Protein 1EI9 (pdb70)

GO terms:
  GO:0005576 extracellular region (C, EXP)
  GO:0008474 palmitoyl-(protein) hydrolase activity (F, EXP)
  GO:0002084 protein depalmitoylation (P, IDA)
  GO:0005576 extracellular region (C, IDA)
  GO:0005764 lysosome (C, IDA)
  GO:0005829 cytosol (C, IDA)
  GO:0008474 palmitoyl-(protein) hydrolase activity (F, IDA)

B-factor: mean 40.46, std 12.72, range [16.61, 96.79]

CATH classification: 3.40.50.1820

Foldseek 3Di:
DLVQFAAEEEEEAAQAFQDDCVPNVVVVVLLCPVPPPHHYHRDAQDDDRVCRNVCNWWAFLVVSLVVVLVVCQPDVSPQQEHEYEYAECGQCSVLVNLLPHCPPHYAAYHYAQYQLQAAQFAFLQDPPPDDVRVVVSVPCLVVLQDQVNLRTGPNSLRHQDQQCRVSVCPRRPHSNVLLQSPHADVSSQVRSLSYQAYEFEFAPVERGGVPSLSSQVWAAHHNDRDDIDHPCPDPCCVVVSNCVVVCVVVVRYHYHYDYDYRPDDDSVCCVVPPSVSRD

Sequence (279 aa):
DPPAPLPLVIWHGMGDSCCNPLSMGAIKKMVEKKIPGIHVLSLEIGKTLREDVENSFFLNVNSQVTTVCQILAKDPKLQQGYNAMGFSQGGQFLRAVAQRCPSPPMVNLISVGGQHQGVFGLPRCPGESSHICDFIRKTLNAGAYNKAIQERLVQAEYWHDPIREDIYRNHSIFLADINQERGVNESYKKNLMALKKFVMVKFLNDTIVDPVDSEWFGFYRSGQAKETIPLQESTLYTQDRLGLKAMDKAGQLVFLALEGDHLQLSEEWFYAHIIPFLE

Organism: Bos taurus (NCBI:txid9913)

Nearest PDB structures (foldseek):
  1exw-assembly1_A  TM=1.003E+00  e=6.951E-61  Bos taurus
  3gro-assembly1_B  TM=9.427E-01  e=4.529E-54  Homo sapiens
  1pja-assembly1_A  TM=8.814E-01  e=1.377E-21  Homo sapiens
  5lcn-assembly2_B  TM=6.095E-01  e=1.124E-04  Pyrococcus furiosus DSM 3638
  1a88-assembly1_C  TM=5.078E-01  e=1.056E-04  Streptomyces lividans

Structure (mmCIF, N/CA/C/O backbone):
data_1EI9
#
_entry.id   1EI9
#
_cell.length_a   69.350
_cell.length_b   69.350
_cell.length_c   128.390
_cell.angle_alpha   90.00
_cell.angle_beta   90.00
_cell.angle_gamma   90.00
#
_symmetry.space_group_name_H-M   'P 41 2 2'
#
loop_
_entity.id
_entity.type
_entity.pdbx_description
1 polymer 'PALMITOYL PROTEIN THIOESTERASE 1'
2 branched 2-acetamido-2-deoxy-beta-D-glucopyranose-(1-4)-2-acetamido-2-deoxy-beta-D-glucopyranose
3 non-polymer 2-acetamido-2-deoxy-beta-D-glucopyranose
4 water water
#
loop_
_atom_site.group_PDB
_atom_site.id
_atom_site.type_symbol
_atom_site.label_atom_id
_atom_site.label_alt_id
_atom_site.label_comp_id
_atom_site.label_asym_id
_atom_site.label_entity_id
_atom_site.label_seq_id
_atom_site.pdbx_PDB_ins_code
_atom_site.Cartn_x
_atom_site.Cartn_y
_atom_site.Cartn_z
_atom_site.occupancy
_atom_site.B_iso_or_equiv
_atom_site.auth_seq_id
_atom_site.auth_comp_id
_atom_site.auth_asym_id
_atom_site.auth_atom_id
_atom_site.pdbx_PDB_model_num
ATOM 1 N N . ASP A 1 1 ? 52.958 39.871 41.308 1.00 89.38 28 ASP A N 1
ATOM 2 C CA . ASP A 1 1 ? 52.322 39.212 40.132 1.00 89.85 28 ASP A CA 1
ATOM 3 C C . ASP A 1 1 ? 51.982 37.752 40.419 1.00 90.07 28 ASP A C 1
ATOM 4 O O . ASP A 1 1 ? 52.603 37.122 41.270 1.00 90.15 28 ASP A O 1
ATOM 9 N N . PRO A 1 2 ? 50.989 37.197 39.698 1.00 89.69 29 PRO A N 1
ATOM 10 C CA . PRO A 1 2 ? 50.526 35.811 39.839 1.00 88.54 29 PRO A CA 1
ATOM 11 C C . PRO A 1 2 ? 51.596 34.735 40.070 1.00 87.15 29 PRO A C 1
ATOM 12 O O . PRO A 1 2 ? 51.410 33.840 40.899 1.00 87.97 29 PRO A O 1
ATOM 16 N N . PRO A 1 3 ? 52.725 34.802 39.343 1.00 84.83 30 PRO A N 1
ATOM 17 C CA . PRO A 1 3 ? 53.781 33.797 39.520 1.00 83.03 30 PRO A CA 1
ATOM 18 C C . PRO A 1 3 ? 54.407 33.730 40.918 1.00 80.54 30 PRO A C 1
ATOM 19 O O . PRO A 1 3 ? 54.742 32.645 41.397 1.00 80.66 30 PRO A O 1
ATOM 23 N N . ALA A 1 4 ? 54.563 34.884 41.565 1.00 77.32 31 ALA A N 1
ATOM 24 C CA . ALA A 1 4 ? 55.156 34.946 42.902 1.00 73.33 31 ALA A CA 1
ATOM 25 C C . ALA A 1 4 ? 54.329 34.171 43.929 1.00 70.18 31 ALA A C 1
ATOM 26 O O . ALA A 1 4 ? 54.877 33.414 44.736 1.00 71.93 31 ALA A O 1
ATOM 28 N N . PRO A 1 5 ? 53.000 34.369 43.935 1.00 64.52 32 PRO A N 1
ATOM 29 C CA . PRO A 1 5 ? 52.194 33.631 44.901 1.00 57.88 32 PRO A CA 1
ATOM 30 C C . PRO A 1 5 ? 51.438 32.502 44.201 1.00 52.47 32 PRO A C 1
ATOM 31 O O . PRO A 1 5 ? 50.396 32.728 43.584 1.00 49.02 32 PRO A O 1
ATOM 35 N N . LEU A 1 6 ? 51.983 31.294 44.267 1.00 48.65 33 LEU A N 1
ATOM 36 C CA . LEU A 1 6 ? 51.326 30.138 43.666 1.00 45.01 33 LEU A CA 1
ATOM 37 C C . LEU A 1 6 ? 50.127 29.764 44.545 1.00 41.12 33 LEU A C 1
ATOM 38 O O . LEU A 1 6 ? 50.259 29.645 45.765 1.00 40.07 33 LEU A O 1
ATOM 43 N N . PRO A 1 7 ? 48.946 29.585 43.936 1.00 36.47 34 PRO A N 1
ATOM 44 C CA . PRO A 1 7 ? 47.710 29.225 44.639 1.00 36.59 34 PRO A CA 1
ATOM 45 C C . PRO A 1 7 ? 47.868 27.929 45.435 1.00 36.10 34 PRO A C 1
ATOM 46 O O . PRO A 1 7 ? 48.600 27.030 45.024 1.00 36.65 34 PRO A O 1
ATOM 50 N N . LEU A 1 8 ? 47.184 27.838 46.572 1.00 35.82 35 LEU A N 1
ATOM 51 C CA . LEU A 1 8 ? 47.245 26.641 47.410 1.00 31.37 35 LEU A CA 1
ATOM 52 C C . LEU A 1 8 ? 45.878 25.971 47.478 1.00 33.50 35 LEU A C 1
ATOM 53 O O . LEU A 1 8 ? 44.852 26.633 47.655 1.00 31.00 35 LEU A O 1
ATOM 58 N N . VAL A 1 9 ? 45.877 24.654 47.312 1.00 34.24 36 VAL A N 1
ATOM 59 C CA . VAL A 1 9 ? 44.659 23.856 47.371 1.00 32.29 36 VAL A CA 1
ATOM 60 C C . VAL A 1 9 ? 44.738 23.003 48.629 1.00 29.77 36 VAL A C 1
ATOM 61 O O . VAL A 1 9 ? 45.773 22.404 48.904 1.00 27.36 36 VAL A O 1
ATOM 65 N N . ILE A 1 10 ? 43.647 22.952 49.391 1.00 31.22 37 ILE A N 1
ATOM 66 C CA . ILE A 1 10 ? 43.617 22.172 50.629 1.00 30.80 37 ILE A CA 1
ATOM 67 C C . ILE A 1 10 ? 42.503 21.122 50.666 1.00 27.96 37 ILE A C 1
ATOM 68 O O . ILE A 1 10 ? 41.390 21.386 50.235 1.00 32.17 37 ILE A O 1
ATOM 73 N N . TRP A 1 11 ? 42.807 19.931 51.175 1.00 27.91 38 TRP A N 1
ATOM 74 C CA . TRP A 1 11 ? 41.793 18.887 51.302 1.00 27.10 38 TRP A CA 1
ATOM 75 C C . TRP A 1 11 ? 41.848 18.412 52.760 1.00 28.18 38 TRP A C 1
ATOM 76 O O . TRP A 1 11 ? 42.844 17.838 53.206 1.00 24.58 38 TRP A O 1
ATOM 87 N N . HIS A 1 12 ? 40.776 18.677 53.504 1.00 31.04 39 HIS A N 1
ATOM 88 C CA . HIS A 1 12 ? 40.700 18.303 54.919 1.00 30.39 39 HIS A CA 1
ATOM 89 C C . HIS A 1 12 ? 40.626 16.786 55.152 1.00 31.12 39 HIS A C 1
ATOM 90 O O . HIS A 1 12 ? 40.438 16.004 54.216 1.00 29.75 39 HIS A O 1
ATOM 97 N N . GLY A 1 13 ? 40.767 16.382 56.414 1.00 30.96 40 GLY A N 1
ATOM 98 C CA . GLY A 1 13 ? 40.713 14.973 56.754 1.00 27.95 40 GLY A CA 1
ATOM 99 C C . GLY A 1 13 ? 39.338 14.469 57.162 1.00 27.93 40 GLY A C 1
ATOM 100 O O . GLY A 1 13 ? 38.334 15.174 57.046 1.00 27.91 40 GLY A O 1
ATOM 101 N N . MET A 1 14 ? 39.299 13.239 57.653 1.00 25.88 41 MET A N 1
ATOM 102 C CA . MET A 1 14 ? 38.054 12.623 58.083 1.00 29.53 41 MET A CA 1
ATOM 103 C C . MET A 1 14 ? 37.413 13.316 59.290 1.00 31.78 41 MET A C 1
ATOM 104 O O . MET A 1 14 ? 38.085 13.608 60.286 1.00 31.03 41 MET A O 1
ATOM 109 N N . GLY A 1 15 ? 36.111 13.572 59.184 1.00 32.47 42 GLY A N 1
ATOM 110 C CA . GLY A 1 15 ? 35.375 14.200 60.264 1.00 34.16 42 GLY A CA 1
ATOM 111 C C . GLY A 1 15 ? 35.504 15.703 60.349 1.00 35.62 42 GLY A C 1
ATOM 112 O O . GLY A 1 15 ? 34.925 16.327 61.234 1.00 36.01 42 GLY A O 1
ATOM 113 N N . ASP A 1 16 ? 36.250 16.289 59.423 1.00 38.79 43 ASP A N 1
ATOM 114 C CA . ASP A 1 16 ? 36.463 17.734 59.407 1.00 38.95 43 ASP A CA 1
ATO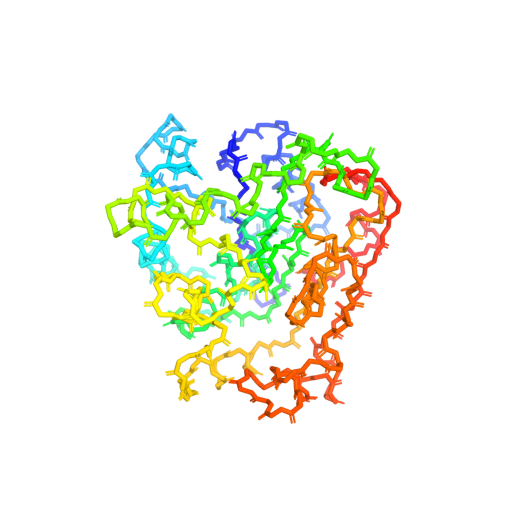M 115 C C . ASP A 1 16 ? 35.823 18.315 58.150 1.00 39.62 43 ASP A C 1
ATOM 116 O O . ASP A 1 16 ? 35.311 17.559 57.317 1.00 37.47 43 ASP A O 1
ATOM 121 N N . SER A 1 17 ? 35.850 19.644 58.016 1.00 40.50 44 SER A N 1
ATOM 122 C CA . SER A 1 17 ? 35.258 20.329 56.858 1.00 40.80 44 SER A CA 1
ATOM 123 C C . SER A 1 17 ? 36.186 21.364 56.219 1.00 40.78 44 SER A C 1
ATOM 124 O O . SER A 1 17 ? 37.297 21.597 56.691 1.00 37.78 44 SER A O 1
ATOM 127 N N . CYS A 1 18 ? 35.704 21.994 55.150 1.00 43.40 45 CYS A N 1
ATOM 128 C CA . CYS A 1 18 ? 36.477 22.990 54.409 1.00 45.50 45 CYS A CA 1
ATOM 129 C C . CYS A 1 18 ? 36.721 24.268 55.128 1.00 46.13 45 CYS A C 1
ATOM 130 O O . CYS A 1 18 ? 37.801 24.860 55.054 1.00 43.64 45 CYS A O 1
ATOM 133 N N . CYS A 1 19 ? 35.695 24.689 55.840 1.00 47.28 46 CYS A N 1
ATOM 134 C CA . CYS A 1 19 ? 35.737 26.000 56.413 1.00 51.55 46 CYS A CA 1
ATOM 135 C C . CYS A 1 19 ? 35.490 26.232 57.904 1.00 51.42 46 CYS A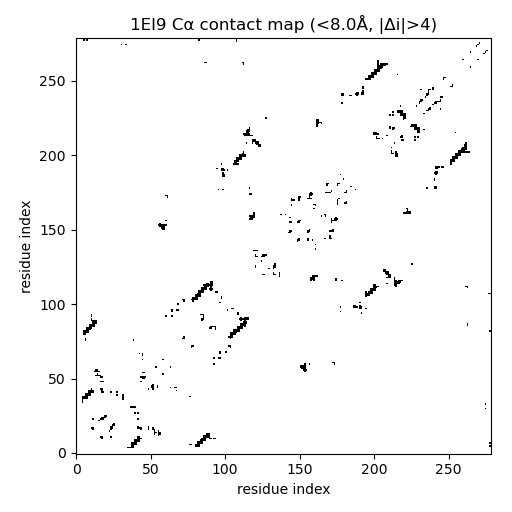 C 1
ATOM 136 O O . CYS A 1 19 ? 34.782 27.166 58.277 1.00 52.16 46 CYS A O 1
ATOM 139 N N . ASN A 1 20 ? 36.084 25.408 58.759 1.00 50.75 47 ASN A N 1
ATOM 140 C CA . ASN A 1 20 ? 35.910 25.593 60.189 1.00 50.03 47 ASN A CA 1
ATOM 141 C C . ASN A 1 20 ? 37.034 26.459 60.754 1.00 50.27 47 ASN A C 1
ATOM 142 O O . ASN A 1 20 ? 38.222 26.143 60.613 1.00 49.03 47 ASN A O 1
ATOM 147 N N . PRO A 1 21 ? 36.670 27.599 61.358 1.00 49.73 48 PRO A N 1
ATOM 148 C CA . PRO A 1 21 ? 37.593 28.557 61.970 1.00 49.65 48 PRO A CA 1
ATOM 149 C C . PRO A 1 21 ? 38.704 27.942 62.826 1.00 49.04 48 PRO A C 1
ATOM 150 O O . PRO A 1 21 ? 39.821 28.467 62.858 1.00 49.70 48 PRO A O 1
ATOM 154 N N . LEU A 1 22 ? 38.425 26.824 63.493 1.00 47.88 49 LEU A N 1
ATOM 155 C CA . LEU A 1 22 ? 39.442 26.203 64.343 1.00 49.19 49 LEU A CA 1
ATOM 156 C C . LEU A 1 22 ? 40.364 25.163 63.690 1.00 49.13 49 LEU A C 1
ATOM 157 O O . LEU A 1 22 ? 41.380 24.797 64.281 1.00 47.71 49 LEU A O 1
ATOM 162 N N . SER A 1 23 ? 40.030 24.704 62.483 1.00 48.96 50 SER A N 1
ATOM 163 C CA . SER A 1 23 ? 40.851 23.693 61.818 1.00 50.70 50 SER A CA 1
ATOM 164 C C . SER A 1 23 ? 41.466 23.982 60.441 1.00 48.75 50 SER A C 1
ATOM 165 O O . SER A 1 23 ? 42.684 23.989 60.303 1.00 52.50 50 SER A O 1
ATOM 168 N N . MET A 1 24 ? 40.640 24.151 59.413 1.00 47.08 51 MET A N 1
ATOM 169 C CA . MET A 1 24 ? 41.159 24.414 58.065 1.00 43.82 51 MET A CA 1
ATOM 170 C C . MET A 1 24 ? 41.098 25.909 57.813 1.00 43.57 51 MET A C 1
ATOM 171 O O . MET A 1 24 ? 41.889 26.460 57.047 1.00 41.31 51 MET A O 1
ATOM 176 N N . GLY A 1 25 ? 40.134 26.556 58.459 1.00 43.97 52 GLY A N 1
ATOM 177 C CA . GLY A 1 25 ? 39.980 27.990 58.320 1.00 40.28 52 GLY A CA 1
ATOM 178 C C . GLY A 1 25 ? 41.167 28.673 58.966 1.00 38.96 52 GLY A C 1
ATOM 179 O O . GLY A 1 25 ? 41.619 29.714 58.496 1.00 40.33 52 GLY A O 1
ATOM 180 N N . ALA A 1 26 ? 41.677 28.086 60.046 1.00 36.91 53 ALA A N 1
ATOM 181 C CA . ALA A 1 26 ? 42.826 28.643 60.748 1.00 38.04 53 ALA A CA 1
ATOM 182 C C . ALA A 1 26 ? 44.091 28.406 59.921 1.00 39.76 53 ALA A C 1
ATOM 183 O O . ALA A 1 26 ? 45.062 29.157 60.018 1.00 39.11 53 ALA A O 1
ATOM 185 N N . ILE A 1 27 ? 44.077 27.344 59.119 1.00 39.19 54 ILE A N 1
ATOM 186 C CA . ILE A 1 27 ? 45.210 27.030 58.268 1.00 37.99 54 ILE A CA 1
ATOM 187 C C . ILE A 1 27 ? 45.226 28.084 57.171 1.00 37.93 54 ILE A C 1
ATOM 188 O O . ILE A 1 27 ? 46.260 28.673 56.874 1.00 39.76 54 ILE A O 1
ATOM 193 N N . LYS A 1 28 ? 44.058 28.315 56.587 1.00 38.48 55 LYS A N 1
ATOM 194 C CA . LYS A 1 28 ? 43.874 29.273 55.504 1.00 43.85 55 LYS A CA 1
ATOM 195 C C . LYS A 1 28 ? 44.368 30.681 55.841 1.00 48.01 55 LYS A C 1
ATOM 196 O O . LYS A 1 28 ? 44.944 31.364 54.989 1.00 48.44 55 LYS A O 1
ATOM 202 N N . LYS A 1 29 ? 44.143 31.116 57.078 1.00 48.07 56 LYS A N 1
ATOM 203 C CA . LYS A 1 29 ? 44.568 32.446 57.501 1.00 48.10 56 LYS A CA 1
ATOM 204 C C . LYS A 1 29 ? 46.023 32.483 57.945 1.00 46.90 56 LYS A C 1
ATOM 205 O O . LYS A 1 29 ? 46.673 33.521 57.867 1.00 47.19 56 LYS A O 1
ATOM 211 N N . MET A 1 30 ? 46.535 31.346 58.402 1.00 46.53 57 MET A N 1
ATOM 212 C CA . MET A 1 30 ? 47.925 31.250 58.836 1.00 47.16 57 MET A CA 1
ATOM 213 C C . MET A 1 30 ? 48.848 31.161 57.609 1.00 48.81 57 MET A C 1
ATOM 214 O O . MET A 1 30 ? 50.075 31.203 57.731 1.00 52.58 57 MET A O 1
ATOM 219 N N . VAL A 1 31 ? 48.242 31.029 56.431 1.00 44.68 58 VAL A N 1
ATOM 220 C CA . VAL A 1 31 ? 48.969 30.953 55.171 1.00 41.96 58 VAL A CA 1
ATOM 221 C C . VAL A 1 31 ? 48.823 32.290 54.437 1.00 43.26 58 VAL A C 1
ATOM 222 O O . VAL A 1 31 ? 49.761 32.766 53.790 1.00 36.49 58 VAL A O 1
ATOM 226 N N . GLU A 1 32 ? 47.640 32.893 54.536 1.00 44.48 59 GLU A N 1
ATOM 227 C CA . GLU A 1 32 ? 47.401 34.176 53.892 1.00 48.09 59 GLU A CA 1
ATOM 228 C C . GLU A 1 32 ? 48.168 35.254 54.658 1.00 50.88 59 GLU A C 1
ATOM 229 O O . GLU A 1 32 ? 48.369 36.368 54.171 1.00 49.69 59 GLU A O 1
ATOM 235 N N . LYS A 1 33 ? 48.607 34.902 55.860 1.00 53.04 60 LYS A N 1
ATOM 236 C CA . LYS A 1 33 ? 49.362 35.820 56.698 1.00 57.32 60 LYS A CA 1
ATOM 237 C C . LYS A 1 33 ? 50.786 35.939 56.185 1.00 58.51 60 LYS A C 1
ATOM 238 O O . LYS A 1 33 ? 51.205 36.998 55.713 1.00 62.17 60 LYS A O 1
ATOM 244 N N . LYS A 1 34 ? 51.520 34.837 56.282 1.00 57.62 61 LYS A N 1
ATOM 245 C CA . LYS A 1 34 ? 52.917 34.776 55.870 1.00 56.80 61 LYS A CA 1
ATOM 246 C C . LYS A 1 34 ? 53.159 34.863 54.364 1.00 55.14 61 LYS A C 1
ATOM 247 O O . LYS A 1 34 ? 54.308 34.815 53.919 1.00 55.22 61 LYS A O 1
ATOM 253 N N . ILE A 1 35 ? 52.089 34.998 53.585 1.00 51.80 62 ILE A N 1
ATOM 254 C CA . ILE A 1 35 ? 52.213 35.069 52.132 1.00 49.95 62 ILE A CA 1
ATOM 255 C C . ILE A 1 35 ? 51.132 35.975 51.548 1.00 50.94 62 ILE A C 1
ATOM 256 O O . ILE A 1 35 ? 50.097 35.507 51.064 1.00 50.12 62 ILE A O 1
ATOM 261 N N . PRO A 1 36 ? 51.372 37.294 51.568 1.00 50.97 63 PRO A N 1
ATOM 262 C CA . PRO A 1 36 ? 50.412 38.270 51.045 1.00 50.23 63 PRO A CA 1
ATOM 263 C C . PRO A 1 36 ? 50.000 38.055 49.594 1.00 49.12 63 PRO A C 1
ATOM 264 O O . PRO A 1 36 ? 50.844 37.851 48.722 1.00 50.44 63 PRO A O 1
ATOM 268 N N . GLY A 1 37 ? 48.691 38.091 49.354 1.00 48.76 64 GLY A N 1
ATOM 269 C CA . GLY A 1 37 ? 48.159 37.925 48.013 1.00 48.14 64 GLY A CA 1
ATOM 270 C C . GLY A 1 37 ? 47.798 36.517 47.558 1.00 49.13 64 GLY A C 1
ATOM 271 O O . GLY A 1 37 ? 47.084 36.355 46.566 1.00 48.43 64 GLY A O 1
ATOM 272 N N . ILE A 1 38 ? 48.273 35.497 48.267 1.00 49.16 65 ILE A N 1
ATOM 273 C CA . ILE A 1 38 ? 47.995 34.110 47.883 1.00 46.29 65 ILE A CA 1
ATOM 274 C C . ILE A 1 38 ? 46.511 33.765 47.811 1.00 45.21 65 ILE A C 1
ATOM 275 O O . ILE A 1 38 ? 45.718 34.217 48.630 1.00 45.80 65 ILE A O 1
ATOM 280 N N . HIS A 1 39 ? 46.144 32.968 46.811 1.00 44.35 66 HIS A N 1
ATOM 281 C CA . HIS A 1 39 ? 44.765 32.529 46.638 1.00 42.50 66 HIS A CA 1
ATOM 282 C C . HIS A 1 39 ? 44.656 31.106 47.187 1.00 42.03 66 HIS A C 1
ATOM 283 O O . HIS A 1 39 ? 45.275 30.185 46.657 1.00 39.51 66 HIS A O 1
ATOM 290 N N . VAL A 1 40 ? 43.885 30.939 48.260 1.00 42.97 67 VAL A N 1
ATOM 291 C CA . VAL A 1 40 ? 43.705 29.630 48.884 1.00 42.47 67 VAL A CA 1
ATOM 292 C C . VAL A 1 40 ? 42.304 29.071 48.638 1.00 42.52 67 VAL A C 1
ATOM 293 O O . VAL A 1 40 ? 41.307 29.740 48.888 1.00 44.91 67 VAL A O 1
ATOM 297 N N . LEU A 1 41 ? 42.242 27.843 48.136 1.00 41.75 68 LEU A N 1
ATOM 298 C CA . LEU A 1 41 ? 40.976 27.172 47.860 1.00 42.01 68 LEU A CA 1
ATOM 299 C C . LEU A 1 41 ? 40.869 25.922 48.726 1.00 42.22 68 LEU A C 1
ATOM 300 O O . LEU A 1 41 ? 41.592 24.950 48.498 1.00 40.16 68 LEU A O 1
ATOM 305 N N . SER A 1 42 ? 39.980 25.945 49.718 1.00 41.29 69 SER A N 1
ATOM 306 C CA . SER A 1 42 ? 39.802 24.787 50.597 1.00 41.62 69 SER A CA 1
ATOM 307 C C . SER A 1 42 ? 38.623 23.972 50.094 1.00 41.59 69 SER A C 1
ATOM 308 O O . SER A 1 42 ? 37.472 24.367 50.251 1.00 42.84 69 SER A O 1
ATOM 311 N N . LEU A 1 43 ? 38.931 22.832 49.486 1.00 40.38 70 LEU A N 1
ATOM 312 C CA . LEU A 1 43 ? 37.932 21.947 48.908 1.00 36.40 70 LEU A CA 1
ATOM 313 C C . LEU A 1 43 ? 36.768 21.586 49.826 1.00 36.52 70 LEU A C 1
ATOM 314 O O . LEU A 1 43 ? 36.954 21.300 51.012 1.00 33.27 70 LEU A O 1
ATOM 319 N N . GLU A 1 44 ? 35.568 21.608 49.249 1.00 37.25 71 GLU A N 1
ATOM 320 C CA . GLU A 1 44 ? 34.343 21.255 49.950 1.00 38.97 71 GLU A CA 1
ATOM 321 C C . GLU A 1 44 ? 33.596 20.274 49.050 1.00 39.85 71 GLU A C 1
ATOM 322 O O . GLU A 1 44 ? 33.195 20.624 47.932 1.00 36.00 71 GLU A O 1
ATOM 328 N N . ILE A 1 45 ? 33.417 19.048 49.540 1.00 41.06 72 ILE A N 1
ATOM 329 C CA . ILE A 1 45 ? 32.736 17.998 48.788 1.00 43.27 72 ILE A CA 1
ATOM 330 C C . ILE A 1 45 ? 31.248 17.963 49.146 1.00 44.80 72 ILE A C 1
ATOM 331 O O . ILE A 1 45 ? 30.867 17.491 50.219 1.00 48.84 72 ILE A O 1
ATOM 336 N N . GLY A 1 46 ? 30.410 18.448 48.237 1.00 46.34 73 GLY A N 1
ATOM 337 C CA . GLY A 1 46 ? 28.980 18.485 48.490 1.00 48.88 73 GLY A CA 1
ATOM 338 C C . GLY A 1 46 ? 28.509 19.932 48.495 1.00 51.68 73 GLY A C 1
ATOM 339 O O . GLY A 1 46 ? 29.302 20.845 48.251 1.00 50.73 73 GLY A O 1
ATOM 340 N N . LYS A 1 47 ? 27.233 20.157 48.795 1.00 54.76 74 LYS A N 1
ATOM 341 C CA . LYS A 1 47 ? 26.696 21.514 48.793 1.00 56.18 74 LYS A CA 1
ATOM 342 C C . LYS A 1 47 ? 26.689 22.251 50.131 1.00 56.33 74 LYS A C 1
ATOM 343 O O . LYS A 1 47 ? 26.598 23.477 50.158 1.00 58.18 74 LYS A O 1
ATOM 349 N N . THR A 1 48 ? 26.790 21.527 51.239 1.00 55.17 75 THR A N 1
ATOM 350 C CA . THR A 1 48 ? 26.792 22.178 52.546 1.00 54.04 75 THR A CA 1
ATOM 351 C C . THR A 1 48 ? 27.881 21.609 53.445 1.00 53.39 75 THR A C 1
ATOM 352 O O . THR A 1 48 ? 28.532 20.620 53.097 1.00 53.12 75 THR A O 1
ATOM 356 N N . LEU A 1 49 ? 28.070 22.241 54.601 1.00 50.75 76 LEU A N 1
ATOM 357 C CA . LEU A 1 49 ? 29.065 21.804 55.576 1.00 50.93 76 LEU A CA 1
ATOM 358 C C . LEU A 1 49 ? 28.726 20.412 56.087 1.00 50.36 76 LEU A C 1
ATOM 359 O O . LEU A 1 49 ? 29.608 19.584 56.303 1.00 52.63 76 LEU A O 1
ATOM 364 N N . ARG A 1 50 ? 27.439 20.172 56.291 1.00 49.51 77 ARG A N 1
ATOM 365 C CA . ARG A 1 50 ? 26.971 18.895 56.793 1.00 49.74 77 ARG A CA 1
ATOM 366 C C . ARG A 1 50 ? 27.253 17.760 55.819 1.00 47.95 77 ARG A C 1
ATOM 367 O O . ARG A 1 50 ? 27.615 16.661 56.235 1.00 50.71 77 ARG A O 1
ATOM 375 N N . GLU A 1 51 ? 27.081 18.021 54.527 1.00 45.09 78 GLU A N 1
ATOM 376 C CA . GLU A 1 51 ? 27.333 17.002 53.513 1.00 44.10 78 GLU A CA 1
ATOM 377 C C . GLU A 1 51 ? 28.827 16.761 53.368 1.00 41.75 78 GLU A C 1
ATOM 378 O O . GLU A 1 51 ? 29.258 15.644 53.093 1.00 40.70 78 GLU A O 1
ATOM 384 N N . ASP A 1 52 ? 29.607 17.818 53.568 1.00 40.48 79 ASP A N 1
ATOM 385 C CA . ASP A 1 52 ? 31.060 17.751 53.480 1.00 38.63 79 ASP A CA 1
ATOM 386 C C . ASP A 1 52 ? 31.627 16.843 54.581 1.00 36.18 79 ASP A C 1
ATOM 387 O O . ASP A 1 52 ? 32.491 16.010 54.325 1.00 34.74 79 ASP A O 1
ATOM 392 N N . VAL A 1 53 ? 31.135 16.985 55.805 1.00 32.97 80 VAL A N 1
ATOM 393 C CA . VAL A 1 53 ? 31.634 16.149 56.886 1.00 32.06 80 VAL A CA 1
ATOM 394 C C . VAL A 1 53 ? 31.177 14.695 56.744 1.00 35.01 80 VAL A C 1
ATOM 395 O O . VAL A 1 53 ? 31.982 13.772 56.890 1.00 33.37 80 VAL A O 1
ATOM 399 N N . GLU A 1 54 ? 29.899 14.478 56.443 1.00 34.59 81 GLU A N 1
ATOM 400 C CA . GLU A 1 54 ? 29.432 13.110 56.308 1.00 36.71 81 GLU A CA 1
ATOM 401 C C . GLU A 1 54 ? 30.037 12.469 55.072 1.00 34.12 81 GLU A C 1
ATOM 402 O O . GLU A 1 54 ? 30.230 11.253 55.031 1.00 33.62 81 GLU A O 1
ATOM 408 N N . ASN A 1 55 ? 30.358 13.284 54.070 1.00 32.65 82 ASN A N 1
ATOM 409 C CA . ASN A 1 55 ? 30.988 12.761 52.863 1.00 32.16 82 ASN A CA 1
ATOM 410 C C . ASN A 1 55 ? 32.387 12.232 53.194 1.00 27.61 82 ASN A C 1
ATOM 411 O O . ASN A 1 55 ? 32.870 11.305 52.550 1.00 28.49 82 ASN A O 1
ATOM 416 N N . SER A 1 56 ? 33.040 12.813 54.197 1.00 24.85 83 SER A N 1
ATOM 417 C CA . SER A 1 56 ? 34.377 12.361 54.571 1.00 26.39 83 SER A CA 1
ATOM 418 C C . SER A 1 56 ? 34.343 10.916 55.086 1.00 28.08 83 SER A C 1
ATOM 419 O O . SER A 1 56 ? 35.380 10.250 55.152 1.00 27.03 83 SER A O 1
ATOM 422 N N . PHE A 1 57 ? 33.146 10.440 55.434 1.00 27.67 84 PHE A N 1
ATOM 423 C CA . PHE A 1 57 ? 32.964 9.074 55.927 1.00 29.03 84 PHE A CA 1
ATOM 424 C C . PHE A 1 57 ? 32.192 8.162 54.976 1.00 29.51 84 PHE A C 1
ATOM 425 O O . PHE A 1 57 ? 32.497 6.982 54.885 1.00 31.74 84 PHE A O 1
ATOM 433 N N . PHE A 1 58 ? 31.193 8.709 54.278 1.00 33.29 85 PHE A N 1
ATOM 434 C CA . PHE A 1 58 ? 30.319 7.889 53.436 1.00 34.23 85 PHE A CA 1
ATOM 435 C C . PHE A 1 58 ? 30.219 8.054 51.922 1.00 35.02 85 PHE A C 1
ATOM 436 O O . PHE A 1 58 ? 29.247 7.581 51.341 1.00 36.85 85 PHE A O 1
ATOM 444 N N . LEU A 1 59 ? 31.185 8.695 51.269 1.00 34.96 86 LEU A N 1
ATOM 445 C CA . LEU A 1 59 ? 31.114 8.859 49.812 1.00 33.04 86 LEU A CA 1
ATOM 446 C C . LEU A 1 59 ? 32.324 8.253 49.106 1.00 32.60 86 LEU A C 1
ATOM 447 O O . LEU A 1 59 ? 33.469 8.579 49.424 1.00 30.12 86 LEU A O 1
ATOM 452 N N . ASN A 1 60 ? 32.053 7.379 48.141 1.00 30.33 87 ASN A N 1
ATOM 453 C CA . ASN A 1 60 ? 33.089 6.703 47.365 1.00 30.79 87 ASN A CA 1
ATOM 454 C C . ASN A 1 60 ? 34.246 7.657 47.027 1.00 32.44 87 ASN A C 1
ATOM 455 O O . ASN A 1 60 ? 34.044 8.686 46.377 1.00 32.36 87 ASN A O 1
ATOM 460 N N . VAL A 1 61 ? 35.456 7.307 47.457 1.00 30.63 88 VAL A N 1
ATOM 461 C CA . VAL A 1 61 ? 36.613 8.162 47.212 1.00 31.20 88 VAL A CA 1
ATOM 462 C C . VAL A 1 61 ? 36.852 8.450 45.741 1.00 31.40 88 VAL A C 1
ATOM 463 O O . VAL A 1 61 ? 37.083 9.592 45.365 1.00 34.32 88 VAL A O 1
ATOM 467 N N . ASN A 1 62 ? 36.788 7.429 44.899 1.00 31.58 89 ASN A N 1
ATOM 468 C CA . ASN A 1 62 ? 37.014 7.646 43.483 1.00 32.40 89 ASN A CA 1
ATOM 469 C C . ASN A 1 62 ? 36.036 8.707 42.963 1.00 33.09 89 ASN A C 1
ATOM 470 O O . ASN A 1 62 ? 36.401 9.528 42.126 1.00 31.56 89 ASN A O 1
ATOM 475 N N . SER A 1 63 ? 34.817 8.719 43.499 1.00 34.85 90 SER A N 1
ATOM 476 C CA . SER A 1 63 ? 33.826 9.713 43.103 1.00 35.06 90 SER A CA 1
ATOM 477 C C . SER A 1 63 ? 34.166 11.105 43.641 1.00 31.25 90 SER A C 1
ATOM 478 O O . SER A 1 63 ? 33.846 12.109 43.005 1.00 33.78 90 SER A O 1
ATOM 481 N N . GLN A 1 64 ? 34.792 11.177 44.812 1.00 29.87 91 GLN A N 1
ATOM 482 C CA . GLN A 1 64 ? 35.184 12.477 45.372 1.00 31.41 91 GLN A CA 1
ATOM 483 C C . GLN A 1 64 ? 36.302 13.088 44.521 1.00 32.25 91 GLN A C 1
ATOM 484 O O . GLN A 1 64 ? 36.304 14.287 44.227 1.00 30.10 91 GLN A O 1
ATOM 490 N N . VAL A 1 65 ? 37.254 12.245 44.139 1.00 30.95 92 VAL A N 1
ATOM 491 C CA . VAL A 1 65 ? 38.394 12.666 43.337 1.00 32.35 92 VAL A CA 1
ATOM 492 C C . VAL A 1 65 ? 37.981 13.233 41.979 1.00 33.09 92 VAL A C 1
ATOM 493 O O . VAL A 1 65 ? 38.499 14.258 41.560 1.00 30.54 92 VAL A O 1
ATOM 497 N N . THR A 1 66 ? 37.051 12.569 41.297 1.00 34.70 93 THR A N 1
ATOM 498 C CA . THR A 1 66 ? 36.589 13.046 40.003 1.00 35.83 93 THR A CA 1
ATOM 499 C C . THR A 1 66 ? 35.858 14.376 40.211 1.00 37.24 93 THR A C 1
ATOM 500 O O . THR A 1 66 ? 35.936 15.281 39.382 1.00 40.05 93 THR A O 1
ATOM 504 N N . THR A 1 67 ? 35.157 14.500 41.328 1.00 37.61 94 THR A N 1
ATOM 505 C CA . THR A 1 67 ? 34.462 15.741 41.631 1.00 39.10 94 THR A CA 1
ATOM 506 C C . THR A 1 67 ? 35.492 16.855 41.841 1.00 40.63 94 THR A C 1
ATOM 507 O O . THR A 1 67 ? 35.333 17.958 41.317 1.00 42.13 94 THR A O 1
ATOM 511 N N . VAL A 1 68 ? 36.554 16.560 42.590 1.00 40.63 95 VAL A N 1
ATOM 512 C CA . VAL A 1 68 ? 37.606 17.543 42.855 1.00 39.53 95 VAL A CA 1
ATOM 513 C C . VAL A 1 68 ? 38.327 17.982 41.580 1.00 42.60 95 VAL A C 1
ATOM 514 O O . VAL A 1 68 ? 38.543 19.177 41.368 1.00 42.95 95 VAL A O 1
ATOM 518 N N . CYS A 1 69 ? 38.698 17.029 40.731 1.00 43.89 96 CYS A N 1
ATOM 519 C CA . CYS A 1 69 ? 39.390 17.371 39.491 1.00 48.08 96 CYS A CA 1
ATOM 520 C C . CYS A 1 69 ? 38.496 18.255 38.610 1.00 49.40 96 CYS A C 1
ATOM 521 O O . CYS A 1 69 ? 38.988 19.026 37.785 1.00 49.75 96 CYS A O 1
ATOM 524 N N . GLN A 1 70 ? 37.183 18.132 38.790 1.00 50.21 97 GLN A N 1
ATOM 525 C CA . GLN A 1 70 ? 36.212 18.916 38.022 1.00 50.84 97 GLN A CA 1
ATOM 526 C C . GLN A 1 70 ? 36.252 20.363 38.509 1.00 50.74 97 GLN A C 1
ATOM 527 O O . GLN A 1 70 ? 36.135 21.300 37.722 1.00 50.77 97 GLN A O 1
ATOM 533 N N . ILE A 1 71 ? 36.422 20.527 39.818 1.00 49.03 98 ILE A N 1
ATOM 534 C CA . ILE A 1 71 ? 36.481 21.843 40.442 1.00 47.77 98 ILE A CA 1
ATOM 535 C C . ILE A 1 71 ? 37.794 22.558 40.129 1.00 47.13 98 ILE A C 1
ATOM 536 O O . ILE A 1 71 ? 37.796 23.749 39.832 1.00 46.72 98 ILE A O 1
ATOM 541 N N . LEU A 1 72 ? 38.907 21.833 40.199 1.00 44.97 99 LEU A N 1
ATOM 542 C CA . LEU A 1 72 ? 40.214 22.421 39.919 1.00 44.90 99 LEU A CA 1
ATOM 543 C C . LEU A 1 72 ? 40.313 22.897 38.470 1.00 46.75 99 LEU A C 1
ATOM 544 O O . LEU A 1 72 ? 41.068 23.826 38.166 1.00 45.47 99 LEU A O 1
ATOM 549 N N . ALA A 1 73 ? 39.540 22.267 37.587 1.00 48.33 100 ALA A N 1
ATOM 550 C CA . ALA A 1 73 ? 39.540 22.600 36.163 1.00 50.72 100 ALA A CA 1
ATOM 551 C C . ALA A 1 73 ? 38.711 23.833 35.812 1.00 52.01 100 ALA A C 1
ATOM 552 O O . ALA A 1 73 ? 38.918 24.441 34.767 1.00 52.21 100 ALA A O 1
ATOM 554 N N . LYS A 1 74 ? 37.775 24.202 36.681 1.00 54.41 101 LYS A N 1
ATOM 555 C CA . LYS A 1 74 ? 36.925 25.361 36.431 1.00 55.84 101 LYS A CA 1
ATOM 556 C C . LYS A 1 74 ? 37.395 26.613 37.162 1.00 56.31 101 LYS A C 1
ATOM 557 O O . LYS A 1 74 ? 36.750 27.658 37.086 1.00 56.27 101 LYS A O 1
ATOM 563 N N . ASP A 1 75 ? 38.514 26.504 37.872 1.00 55.48 102 ASP A N 1
ATOM 564 C CA . ASP A 1 75 ? 39.065 27.640 38.598 1.00 54.59 102 ASP A CA 1
ATOM 565 C C . ASP A 1 75 ? 40.219 28.216 37.777 1.00 54.84 102 ASP A C 1
ATOM 566 O O . ASP A 1 75 ? 41.278 27.605 37.669 1.00 54.99 102 ASP A O 1
ATOM 571 N N . PRO A 1 76 ? 40.019 29.402 37.182 1.00 54.49 103 PRO A N 1
ATOM 572 C CA . PRO A 1 76 ? 41.009 30.101 36.353 1.00 53.25 103 PRO A CA 1
ATOM 573 C C . PRO A 1 76 ? 42.380 30.373 36.985 1.00 53.59 103 PRO A C 1
ATOM 574 O O . PRO A 1 76 ? 43.412 30.256 36.320 1.00 54.53 103 PRO A O 1
ATOM 578 N N . LYS A 1 77 ? 42.398 30.735 38.261 1.00 51.83 104 LYS A N 1
ATOM 579 C CA . LYS A 1 77 ? 43.654 31.039 38.936 1.00 51.17 104 LYS A CA 1
ATOM 580 C C . LYS A 1 77 ? 44.602 29.853 39.116 1.00 50.85 104 LYS A C 1
ATOM 581 O O . LYS A 1 77 ? 45.753 30.032 39.519 1.00 50.38 104 LYS A O 1
ATOM 587 N N . LEU A 1 78 ? 44.136 28.647 38.803 1.00 49.67 105 LEU A N 1
ATOM 588 C CA . LEU A 1 78 ? 44.966 27.458 38.977 1.00 50.33 105 LEU A CA 1
ATOM 589 C C . LEU A 1 78 ? 45.654 26.943 37.711 1.00 49.10 105 LEU A C 1
ATOM 590 O O . LEU A 1 78 ? 46.660 26.233 37.797 1.00 44.13 105 LEU A O 1
ATOM 595 N N . GLN A 1 79 ? 45.117 27.317 36.550 1.00 50.33 106 GLN A N 1
ATOM 596 C CA . GLN A 1 79 ? 45.626 26.866 35.253 1.00 50.72 106 GLN A CA 1
ATOM 597 C C . GLN A 1 79 ? 47.136 26.890 35.010 1.00 50.11 106 GLN A C 1
ATOM 598 O O . GLN A 1 79 ? 47.629 26.179 34.136 1.00 52.16 106 GLN A O 1
ATOM 604 N N . GLN A 1 80 ? 47.875 27.684 35.776 1.00 47.96 107 GLN A N 1
ATOM 605 C CA . GLN A 1 80 ? 49.322 27.754 35.594 1.00 49.15 107 GLN A CA 1
ATOM 606 C C . GLN A 1 80 ? 50.123 27.047 36.678 1.00 47.10 107 GLN A C 1
ATOM 607 O O . GLN A 1 80 ? 51.326 27.259 36.799 1.00 46.78 107 GLN A O 1
ATOM 613 N N . GLY A 1 81 ? 49.466 26.205 37.466 1.00 45.95 108 GLY A N 1
ATOM 614 C CA . GLY A 1 81 ? 50.179 25.508 38.521 1.00 42.16 108 GLY A CA 1
ATOM 615 C C . GLY A 1 81 ? 49.568 25.765 39.884 1.00 40.48 108 GLY A C 1
ATOM 616 O O . GLY A 1 81 ? 48.899 26.783 40.090 1.00 40.04 108 GLY A O 1
ATOM 617 N N . TYR A 1 82 ? 49.791 24.845 40.818 1.00 37.65 109 TYR A N 1
ATOM 618 C CA . TYR A 1 82 ? 49.235 24.999 42.152 1.00 34.20 109 TYR A CA 1
ATOM 619 C C . TYR A 1 82 ? 49.815 24.025 43.149 1.00 35.70 109 TYR A C 1
ATOM 620 O O . TYR A 1 82 ? 50.112 22.872 42.822 1.00 34.43 109 TYR A O 1
ATOM 629 N N . ASN A 1 83 ? 49.990 24.506 44.374 1.00 35.26 110 ASN A N 1
ATOM 630 C CA . ASN A 1 83 ? 50.496 23.676 45.444 1.00 33.45 110 ASN A CA 1
ATOM 631 C C . ASN A 1 83 ? 49.283 23.040 46.118 1.00 30.77 110 ASN A C 1
ATOM 632 O O . ASN A 1 83 ? 48.185 23.586 46.092 1.00 31.34 110 ASN A O 1
ATOM 637 N N . ALA A 1 84 ? 49.483 21.872 46.710 1.00 31.11 111 ALA A N 1
ATOM 638 C CA . ALA A 1 84 ? 48.394 21.165 47.357 1.00 27.99 111 ALA A CA 1
ATOM 639 C C . ALA A 1 84 ? 48.852 20.702 48.721 1.00 26.72 111 ALA A C 1
ATOM 640 O O . ALA A 1 84 ? 50.008 20.337 48.907 1.00 31.05 111 ALA A O 1
ATOM 642 N N . MET A 1 85 ? 47.931 20.693 49.670 1.00 26.34 112 MET A N 1
ATOM 643 C CA . MET A 1 85 ? 48.245 20.288 51.032 1.00 26.03 112 MET A CA 1
ATOM 644 C C . MET A 1 85 ? 47.068 19.494 51.595 1.00 27.14 112 MET A C 1
ATOM 645 O O . MET A 1 85 ? 45.966 20.028 51.759 1.00 24.47 112 MET A O 1
ATOM 650 N N . GLY A 1 86 ? 47.302 18.217 51.882 1.00 27.52 113 GLY A N 1
ATOM 651 C CA . GLY A 1 86 ? 46.236 17.385 52.408 1.00 27.56 113 GLY A CA 1
ATOM 652 C C . GLY A 1 86 ? 46.466 16.974 53.848 1.00 25.38 113 GLY A C 1
ATOM 653 O O . GLY A 1 86 ? 47.589 16.673 54.248 1.00 24.08 113 GLY A O 1
ATOM 654 N N . PHE A 1 87 ? 45.391 16.970 54.628 1.00 26.80 114 PHE A N 1
ATOM 655 C CA . PHE A 1 87 ? 45.460 16.595 56.036 1.00 25.09 114 PHE A CA 1
ATOM 656 C C . PHE A 1 87 ? 44.884 15.212 56.260 1.00 27.20 114 PHE A C 1
ATOM 657 O O . PHE A 1 87 ? 43.771 14.894 55.823 1.00 29.86 114 PHE A O 1
ATOM 665 N N . SER A 1 88 ? 45.656 14.387 56.952 1.00 25.14 115 SER A N 1
ATOM 666 C CA . SER A 1 88 ? 45.245 13.024 57.237 1.00 25.89 115 SER A CA 1
ATOM 667 C C . SER A 1 88 ? 44.851 12.358 55.909 1.00 25.37 115 SER A C 1
ATOM 668 O O . SER A 1 88 ? 45.600 12.467 54.930 1.00 25.35 115 SER A O 1
ATOM 671 N N . GLN A 1 89 ? 43.700 11.692 55.843 1.00 21.70 116 GLN A N 1
ATOM 672 C CA . GLN A 1 89 ? 43.326 11.028 54.591 1.00 24.16 116 GLN A CA 1
ATOM 673 C C . GLN A 1 89 ? 43.365 11.978 53.401 1.00 25.91 116 GLN A C 1
ATOM 674 O O . GLN A 1 89 ? 43.460 11.538 52.258 1.00 27.92 116 GLN A O 1
ATOM 680 N N . GLY A 1 90 ? 43.296 13.280 53.673 1.00 28.25 117 GLY A N 1
ATOM 681 C CA . GLY A 1 90 ? 43.370 14.259 52.601 1.00 27.02 117 GLY A CA 1
ATOM 682 C C . GLY A 1 90 ? 44.676 14.084 51.846 1.00 24.76 117 GLY A C 1
ATOM 683 O O . GLY A 1 90 ? 44.786 14.447 50.675 1.00 26.64 117 GLY A O 1
ATOM 684 N N . GLY A 1 91 ? 45.665 13.508 52.523 1.00 26.50 118 GLY A N 1
ATOM 685 C CA . GLY A 1 91 ? 46.969 13.272 51.918 1.00 25.27 118 GLY A CA 1
ATOM 686 C C . GLY A 1 91 ? 46.976 12.311 50.738 1.00 23.06 118 GLY A C 1
ATOM 687 O O . GLY A 1 91 ? 47.423 12.676 49.656 1.00 21.98 118 GLY A O 1
ATOM 688 N N . GLN A 1 92 ? 46.491 11.087 50.938 1.00 21.45 119 GLN A N 1
ATOM 689 C CA . GLN A 1 92 ? 46.450 10.108 49.854 1.00 22.49 119 GLN A CA 1
ATOM 690 C C . GLN A 1 92 ? 45.431 10.547 48.810 1.00 21.83 119 GLN A C 1
ATOM 691 O O . GLN A 1 92 ? 45.578 10.243 47.634 1.00 24.17 119 GLN A O 1
ATOM 697 N N . PHE A 1 93 ? 44.410 11.281 49.241 1.00 21.63 120 PHE A N 1
ATOM 698 C CA . PHE A 1 93 ? 43.373 11.765 48.331 1.00 23.22 120 PHE A CA 1
ATOM 699 C C . PHE A 1 93 ? 43.926 12.760 47.305 1.00 25.33 120 PHE A C 1
ATOM 700 O O . PHE A 1 93 ? 43.497 12.772 46.151 1.00 26.06 120 PHE A O 1
ATOM 708 N N . LEU A 1 94 ? 44.860 13.605 47.735 1.00 25.16 121 LEU A N 1
ATOM 709 C CA . LEU A 1 94 ? 45.460 14.588 46.841 1.00 24.86 121 LEU A CA 1
ATOM 710 C C . LEU A 1 94 ? 46.500 13.937 45.932 1.00 21.18 121 LEU A C 1
ATOM 711 O O . LEU A 1 94 ? 46.701 14.394 44.819 1.00 25.25 121 LEU A O 1
ATOM 716 N N . ARG A 1 95 ? 47.166 12.890 46.412 1.00 20.49 122 ARG A N 1
ATOM 717 C CA . ARG A 1 95 ? 48.119 12.157 45.580 1.00 22.03 122 ARG A CA 1
ATOM 718 C C . ARG A 1 95 ? 47.349 11.475 44.439 1.00 22.26 122 ARG A C 1
ATOM 719 O O . ARG A 1 95 ? 47.882 11.295 43.351 1.00 26.70 122 ARG A O 1
ATOM 727 N N . ALA A 1 96 ? 46.102 11.080 44.695 1.00 21.85 123 ALA A N 1
ATOM 728 C CA . ALA A 1 96 ? 45.289 10.448 43.662 1.00 21.19 123 ALA A CA 1
ATOM 729 C C . ALA A 1 96 ? 44.941 11.492 42.594 1.00 25.82 123 ALA A C 1
ATOM 730 O O . ALA A 1 96 ? 44.936 11.196 41.396 1.00 28.32 123 ALA A O 1
ATOM 732 N N . VAL A 1 97 ? 44.649 12.712 43.037 1.00 27.10 124 VAL A N 1
ATOM 733 C CA . VAL A 1 97 ? 44.334 13.800 42.123 1.00 25.70 124 VAL A CA 1
ATOM 734 C C . VAL A 1 97 ? 45.545 14.029 41.224 1.00 26.35 124 VAL A C 1
ATOM 735 O O . VAL A 1 97 ? 45.404 14.190 40.011 1.00 27.93 124 VAL A O 1
ATOM 739 N N . ALA A 1 98 ? 46.736 14.011 41.816 1.00 27.02 125 ALA A N 1
ATOM 740 C CA . ALA A 1 98 ? 47.961 14.221 41.051 1.00 30.80 125 ALA A CA 1
ATOM 741 C C . ALA A 1 98 ? 48.146 13.138 39.991 1.00 33.42 125 ALA A C 1
ATOM 742 O O . ALA A 1 98 ? 48.507 13.430 38.842 1.00 35.67 125 ALA A O 1
ATOM 744 N N . GLN A 1 99 ? 47.902 11.888 40.386 1.00 30.78 126 GLN A N 1
ATOM 745 C CA . GLN A 1 99 ? 48.067 10.754 39.490 1.00 30.16 126 GLN A CA 1
ATOM 746 C C . GLN A 1 99 ? 46.987 10.630 38.414 1.00 28.18 126 GLN A C 1
ATOM 747 O O . GLN A 1 99 ? 47.264 10.125 37.331 1.00 27.78 126 GLN A O 1
ATOM 753 N N . ARG A 1 100 ? 45.773 11.094 38.703 1.00 28.41 127 ARG A N 1
ATOM 754 C CA . ARG A 1 100 ? 44.661 10.985 37.761 1.00 29.63 127 ARG A CA 1
ATOM 755 C C . ARG A 1 100 ? 44.323 12.199 36.899 1.00 33.84 127 ARG A C 1
ATOM 756 O O . ARG A 1 100 ? 43.740 12.050 35.823 1.00 32.49 127 ARG A O 1
ATOM 764 N N . CYS A 1 101 ? 44.641 13.402 37.355 1.00 36.91 128 CYS A N 1
ATOM 765 C CA . CYS A 1 101 ? 44.328 14.556 36.523 1.00 41.62 128 CYS A CA 1
ATOM 766 C C . CYS A 1 101 ? 45.454 15.588 36.478 1.00 38.41 128 CYS A C 1
ATOM 767 O O . CYS A 1 101 ? 45.534 16.493 37.305 1.00 39.28 128 CYS A O 1
ATOM 770 N N . PRO A 1 102 ? 46.351 15.437 35.491 1.00 35.40 129 PRO A N 1
ATOM 771 C CA . PRO A 1 102 ? 47.521 16.273 35.225 1.00 36.20 129 PRO A CA 1
ATOM 772 C C . PRO A 1 102 ? 47.246 17.738 34.887 1.00 36.25 129 PRO A C 1
ATOM 773 O O . PRO A 1 102 ? 48.171 18.535 34.839 1.00 36.98 129 PRO A O 1
ATOM 777 N N . SER A 1 103 ? 45.987 18.095 34.654 1.00 39.84 130 SER A N 1
ATOM 778 C CA . SER A 1 103 ? 45.652 19.479 34.330 1.00 42.98 130 SER A CA 1
ATOM 779 C C . SER A 1 103 ? 44.383 19.945 35.051 1.00 43.75 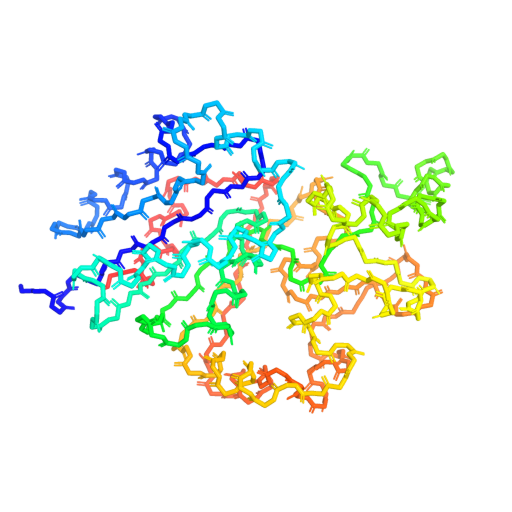130 SER A C 1
ATOM 780 O O . SER A 1 103 ? 43.333 19.303 34.959 1.00 46.28 130 SER A O 1
ATOM 783 N N . PRO A 1 104 ? 44.468 21.068 35.791 1.00 42.71 131 PRO A N 1
ATOM 784 C CA . PRO A 1 104 ? 45.681 21.874 35.966 1.00 41.20 131 PRO A CA 1
ATOM 785 C C . PRO A 1 104 ? 46.807 21.095 36.643 1.00 41.20 131 PRO A C 1
ATOM 786 O O . PRO A 1 104 ? 46.565 20.089 37.309 1.00 41.46 131 PRO A O 1
ATOM 790 N N . PRO A 1 105 ? 48.059 21.545 36.460 1.00 40.29 132 PRO A N 1
ATOM 791 C CA . PRO A 1 105 ? 49.253 20.917 37.030 1.00 37.03 132 PRO A CA 1
ATOM 792 C C . PRO A 1 105 ? 49.607 21.226 38.484 1.00 37.57 132 PRO A C 1
ATOM 793 O O . PRO A 1 105 ? 49.783 22.390 38.867 1.00 36.00 132 PRO A O 1
ATOM 797 N N . MET A 1 106 ? 49.727 20.165 39.281 1.00 33.80 133 MET A N 1
ATOM 798 C CA . MET A 1 106 ? 50.086 20.283 40.689 1.00 32.59 133 MET A CA 1
ATOM 799 C C . MET A 1 106 ? 51.612 20.448 40.734 1.00 32.97 133 MET A C 1
ATOM 800 O O . MET A 1 106 ? 52.324 19.815 39.959 1.00 29.68 133 MET A O 1
ATOM 805 N N . VAL A 1 107 ? 52.097 21.291 41.646 1.00 31.02 134 VAL A N 1
ATOM 806 C CA . VAL A 1 107 ? 53.524 21.577 41.788 1.00 30.42 134 VAL A CA 1
ATOM 807 C C . VAL A 1 107 ? 54.136 20.892 43.007 1.00 30.10 134 VAL A C 1
ATOM 808 O O . VAL A 1 107 ? 54.873 19.922 42.871 1.00 31.73 134 VAL A O 1
ATOM 812 N N . ASN A 1 108 ? 53.853 21.415 44.194 1.00 27.21 135 ASN A N 1
ATOM 813 C CA . ASN A 1 108 ? 54.332 20.811 45.428 1.00 27.81 135 ASN A CA 1
ATOM 814 C C . ASN A 1 108 ? 53.139 20.104 46.108 1.00 28.03 135 ASN A C 1
ATOM 815 O O . ASN A 1 108 ? 52.029 20.646 46.161 1.00 25.77 135 ASN A O 1
ATOM 820 N N . LEU A 1 109 ? 53.362 18.896 46.616 1.00 27.53 136 LEU A N 1
ATOM 821 C CA . LEU A 1 109 ? 52.297 18.164 47.305 1.00 28.77 136 LEU A CA 1
ATOM 822 C C . LEU A 1 109 ? 52.748 17.974 48.731 1.00 27.73 136 LEU A C 1
ATOM 823 O O . LEU A 1 109 ? 53.742 17.302 48.974 1.00 28.30 136 LEU A O 1
ATOM 828 N N . ILE A 1 110 ? 52.031 18.583 49.672 1.00 27.98 137 ILE A N 1
ATOM 829 C CA . ILE A 1 110 ? 52.378 18.456 51.082 1.00 31.72 137 ILE A CA 1
ATOM 830 C C . ILE A 1 110 ? 51.408 17.527 51.819 1.00 28.99 137 ILE A C 1
ATOM 831 O O . ILE A 1 110 ? 50.228 17.839 51.968 1.00 28.49 137 ILE A O 1
ATOM 836 N N . SER A 1 111 ? 51.924 16.394 52.287 1.00 26.92 138 SER A N 1
ATOM 837 C CA . SER A 1 111 ? 51.119 15.409 52.998 1.00 24.45 138 SER A CA 1
ATOM 838 C C . SER A 1 111 ? 51.360 15.475 54.504 1.00 22.14 138 SER A C 1
ATOM 839 O O . SER A 1 111 ? 52.435 15.128 54.984 1.00 24.51 138 SER A O 1
ATOM 842 N N . VAL A 1 112 ? 50.350 15.919 55.242 1.00 23.97 139 VAL A N 1
ATOM 843 C CA . VAL A 1 112 ? 50.455 16.042 56.697 1.00 23.95 139 VAL A CA 1
ATOM 844 C C . VAL A 1 112 ? 49.732 14.893 57.419 1.00 23.92 139 VAL A C 1
ATOM 845 O O . VAL A 1 112 ? 48.536 14.972 57.699 1.00 22.21 139 VAL A O 1
ATOM 849 N N . GLY A 1 113 ? 50.476 13.827 57.703 1.00 22.84 140 GLY A N 1
ATOM 850 C CA . GLY A 1 113 ? 49.926 12.671 58.376 1.00 23.87 140 GLY A CA 1
ATOM 851 C C . GLY A 1 113 ? 49.083 11.779 57.477 1.00 27.01 140 GLY A C 1
ATOM 852 O O . GLY A 1 113 ? 48.195 11.086 57.961 1.00 23.93 140 GLY A O 1
ATOM 853 N N . GLY A 1 114 ? 49.356 11.791 56.175 1.00 25.81 141 GLY A N 1
ATOM 854 C CA . GLY A 1 114 ? 48.591 10.972 55.252 1.00 25.66 141 GLY A CA 1
ATOM 855 C C . GLY A 1 114 ? 48.947 9.504 55.343 1.00 26.79 141 GLY A C 1
ATOM 856 O O . GLY A 1 114 ? 50.008 9.154 55.846 1.00 29.58 141 GLY A O 1
ATOM 857 N N . GLN A 1 115 ? 48.068 8.632 54.862 1.00 28.18 142 GLN A N 1
ATOM 858 C CA . GLN A 1 115 ? 48.337 7.205 54.919 1.00 28.05 142 GLN A CA 1
ATOM 859 C C . GLN A 1 115 ? 48.514 6.623 53.504 1.00 26.89 142 GLN A C 1
ATOM 860 O O . GLN A 1 115 ? 47.623 5.980 52.957 1.00 25.92 142 GLN A O 1
ATOM 866 N N . HIS A 1 116 ? 49.692 6.840 52.933 1.00 26.91 143 HIS A N 1
ATOM 867 C CA . HIS A 1 116 ? 50.004 6.389 51.577 1.00 22.83 143 HIS A CA 1
ATOM 868 C C . HIS A 1 116 ? 50.033 4.883 51.348 1.00 22.82 143 HIS A C 1
ATOM 869 O O . HIS A 1 116 ? 49.988 4.429 50.209 1.00 23.98 143 HIS A O 1
ATOM 876 N N . GLN A 1 117 ? 50.086 4.098 52.418 1.00 26.20 144 GLN A N 1
ATOM 877 C CA . GLN A 1 117 ? 50.051 2.646 52.263 1.00 27.85 144 GLN A CA 1
ATOM 878 C C . GLN A 1 117 ? 48.833 2.098 53.032 1.00 25.26 144 GLN A C 1
ATOM 879 O O . GLN A 1 117 ? 48.741 0.897 53.308 1.00 21.88 144 GLN A O 1
ATOM 885 N N . GLY A 1 118 ? 47.911 3.000 53.374 1.00 22.11 145 GLY A N 1
ATOM 886 C CA . GLY A 1 118 ? 46.711 2.626 54.099 1.00 24.25 145 GLY A CA 1
ATOM 887 C C . GLY A 1 118 ? 46.921 2.400 55.580 1.00 26.50 145 GLY A C 1
ATOM 888 O O . GLY A 1 118 ? 47.894 2.886 56.147 1.00 23.87 145 GLY A O 1
ATOM 889 N N . VAL A 1 119 ? 46.002 1.668 56.212 1.00 25.05 146 VAL A N 1
ATOM 890 C CA . VAL A 1 119 ? 46.104 1.375 57.642 1.00 23.95 146 VAL A CA 1
ATOM 891 C C . VAL A 1 119 ? 45.646 -0.056 57.939 1.00 25.73 146 VAL A C 1
ATOM 892 O O . VAL A 1 119 ? 44.916 -0.653 57.152 1.00 26.37 146 VAL A O 1
ATOM 896 N N . PHE A 1 120 ? 46.102 -0.610 59.058 1.00 25.88 147 PHE A N 1
ATOM 897 C CA . PHE A 1 120 ? 45.716 -1.959 59.478 1.00 27.86 147 PHE A CA 1
ATOM 898 C C . PHE A 1 120 ? 45.735 -2.017 60.998 1.00 29.83 147 PHE A C 1
ATOM 899 O O . PHE A 1 120 ? 46.628 -2.609 61.609 1.00 33.92 147 PHE A O 1
ATOM 907 N N . GLY A 1 121 ? 44.738 -1.388 61.601 1.00 31.26 148 GLY A N 1
ATOM 908 C CA . GLY A 1 121 ? 44.636 -1.360 63.044 1.00 34.45 148 GLY A CA 1
ATOM 909 C C . GLY A 1 121 ? 43.691 -0.249 63.438 1.00 34.50 148 GLY A C 1
ATOM 910 O O . GLY A 1 121 ? 43.411 0.644 62.637 1.00 34.37 148 GLY A O 1
ATOM 911 N N . LEU A 1 122 ? 43.191 -0.298 64.666 1.00 35.87 149 LEU A N 1
ATOM 912 C CA . LEU A 1 122 ? 42.272 0.729 65.134 1.00 35.68 149 LEU A CA 1
ATOM 913 C C . LEU A 1 122 ? 42.938 1.699 66.088 1.00 35.55 149 LEU A C 1
ATOM 914 O O . LEU A 1 122 ? 43.859 1.334 66.813 1.00 38.83 149 LEU A O 1
ATOM 919 N N . PRO A 1 123 ? 42.478 2.962 66.093 1.00 35.39 150 PRO A N 1
ATOM 920 C CA . PRO A 1 123 ? 43.002 4.033 66.947 1.00 35.20 150 PRO A CA 1
ATOM 921 C C . PRO A 1 123 ? 43.110 3.645 68.423 1.00 37.21 150 PRO A C 1
ATOM 922 O O . PRO A 1 123 ? 42.137 3.192 69.020 1.00 32.34 150 PRO A O 1
ATOM 926 N N . ARG A 1 124 ? 44.294 3.833 69.001 1.00 38.86 151 ARG A N 1
ATOM 927 C CA . ARG A 1 124 ? 44.535 3.534 70.412 1.00 40.93 151 ARG A CA 1
ATOM 928 C C . ARG A 1 124 ? 44.373 2.053 70.759 1.00 42.44 151 ARG A C 1
ATOM 929 O O . ARG A 1 124 ? 44.176 1.702 71.926 1.00 43.71 151 ARG A O 1
ATOM 937 N N . CYS A 1 125 ? 44.470 1.184 69.758 1.00 41.94 152 CYS A N 1
ATOM 938 C CA . CYS A 1 125 ? 44.312 -0.247 69.990 1.00 42.34 152 CYS A CA 1
ATOM 939 C C . CYS A 1 125 ? 45.517 -1.068 69.522 1.00 40.07 152 CYS A C 1
ATOM 940 O O . CYS A 1 125 ? 45.385 -1.905 68.637 1.00 40.85 152 CYS A O 1
ATOM 943 N N . PRO A 1 126 ? 46.704 -0.844 70.113 1.00 40.84 153 PRO A N 1
ATOM 944 C CA . PRO A 1 126 ? 47.923 -1.577 69.742 1.00 40.82 153 PRO A CA 1
ATOM 945 C C . PRO A 1 126 ? 47.747 -3.102 69.786 1.00 40.93 153 PRO A C 1
ATOM 946 O O . PRO A 1 126 ? 47.258 -3.649 70.773 1.00 40.26 153 PRO A O 1
ATOM 950 N N . GLY A 1 127 ? 48.158 -3.785 68.725 1.00 41.38 154 GLY A N 1
ATOM 951 C CA . GLY A 1 127 ? 48.008 -5.230 68.688 1.00 45.56 154 GLY A CA 1
ATOM 952 C C . GLY A 1 127 ? 49.106 -6.057 69.345 1.00 47.73 154 GLY A C 1
ATOM 953 O O . GLY A 1 127 ? 48.921 -7.253 69.606 1.00 46.09 154 GLY A O 1
ATOM 954 N N . GLU A 1 128 ? 50.247 -5.431 69.622 1.00 47.43 155 GLU A N 1
ATOM 955 C CA . GLU A 1 128 ? 51.370 -6.136 70.230 1.00 47.48 155 GLU A CA 1
ATOM 956 C C . GLU A 1 128 ? 50.985 -6.880 71.510 1.00 45.64 155 GLU A C 1
ATOM 957 O O . GLU A 1 128 ? 51.152 -8.097 71.591 1.00 46.23 155 GLU A O 1
ATOM 963 N N . SER A 1 129 ? 50.471 -6.159 72.504 1.00 40.49 156 SER A N 1
ATOM 964 C CA . SER A 1 129 ? 50.112 -6.790 73.773 1.00 40.77 156 SER A CA 1
ATOM 965 C C . SER A 1 129 ? 48.625 -6.885 74.077 1.00 38.38 156 SER A C 1
ATOM 966 O O . SER A 1 129 ? 48.238 -6.888 75.238 1.00 40.83 156 SER A O 1
ATOM 969 N N . SER A 1 130 ? 47.790 -6.971 73.053 1.00 37.11 157 SER A N 1
ATOM 970 C CA . SER A 1 130 ? 46.357 -7.067 73.280 1.00 36.85 157 SER A CA 1
ATOM 971 C C . SER A 1 130 ? 45.707 -7.995 72.269 1.00 34.55 157 SER A C 1
ATOM 972 O O . SER A 1 130 ? 45.727 -7.730 71.063 1.00 33.08 157 SER A O 1
ATOM 975 N N . HIS A 1 131 ? 45.129 -9.085 72.767 1.00 30.98 158 HIS A N 1
ATOM 976 C CA . HIS A 1 131 ? 44.476 -10.068 71.907 1.00 31.28 158 HIS A CA 1
ATOM 977 C C . HIS A 1 131 ? 43.186 -9.568 71.238 1.00 31.81 158 HIS A C 1
ATOM 978 O O . HIS A 1 131 ? 42.937 -9.857 70.066 1.00 30.30 158 HIS A O 1
ATOM 985 N N . ILE A 1 132 ? 42.361 -8.838 71.984 1.00 36.08 159 ILE A N 1
ATOM 986 C CA . ILE A 1 132 ? 41.104 -8.328 71.433 1.00 40.56 159 ILE A CA 1
ATOM 987 C C . ILE A 1 132 ? 41.371 -7.340 70.303 1.00 39.69 159 ILE A C 1
ATOM 988 O O . ILE A 1 132 ? 40.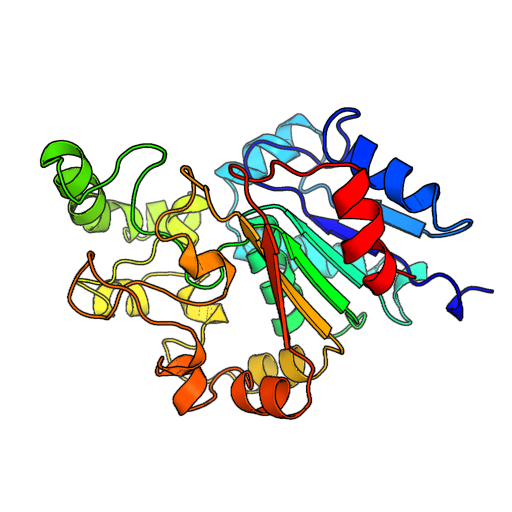777 -7.445 69.229 1.00 39.27 159 ILE A O 1
ATOM 993 N N . CYS A 1 133 ? 42.277 -6.394 70.529 1.00 40.22 160 CYS A N 1
ATOM 994 C CA . CYS A 1 133 ? 42.602 -5.422 69.490 1.00 43.24 160 CYS A CA 1
ATOM 995 C C . CYS A 1 133 ? 43.067 -6.127 68.211 1.00 45.65 160 CYS A C 1
ATOM 996 O O . CYS A 1 133 ? 42.676 -5.744 67.107 1.00 49.84 160 CYS A O 1
ATOM 999 N N . ASP A 1 134 ? 43.894 -7.160 68.359 1.00 46.61 161 ASP A N 1
ATOM 1000 C CA . ASP A 1 134 ? 44.435 -7.888 67.208 1.00 48.14 161 ASP A CA 1
ATOM 1001 C C . ASP A 1 134 ? 43.404 -8.700 66.424 1.00 47.52 161 ASP A C 1
ATOM 1002 O O . ASP A 1 134 ? 43.481 -8.791 65.194 1.00 43.38 161 ASP A O 1
ATOM 1007 N N . PHE A 1 135 ? 42.453 -9.298 67.135 1.00 48.09 162 PHE A N 1
ATOM 1008 C CA . PHE A 1 135 ? 41.422 -10.110 66.498 1.00 49.58 162 PHE A CA 1
ATOM 1009 C C . PHE A 1 135 ? 40.581 -9.277 65.539 1.00 49.33 162 PHE A C 1
ATOM 1010 O O . PHE A 1 135 ? 40.357 -9.668 64.388 1.00 47.73 162 PHE A O 1
ATOM 1018 N N . ILE A 1 136 ? 40.123 -8.126 66.023 1.00 48.60 163 ILE A N 1
ATOM 1019 C CA . ILE A 1 136 ? 39.291 -7.234 65.225 1.00 47.63 163 ILE A CA 1
ATOM 1020 C C . ILE A 1 136 ? 39.850 -6.889 63.839 1.00 47.26 163 ILE A C 1
ATOM 1021 O O . ILE A 1 136 ? 39.188 -7.120 62.825 1.00 46.87 163 ILE A O 1
ATOM 1026 N N . ARG A 1 137 ? 41.057 -6.342 63.779 1.00 46.22 164 ARG A N 1
ATOM 1027 C CA . ARG A 1 137 ? 41.600 -5.977 62.476 1.00 48.75 164 ARG A CA 1
ATOM 1028 C C . ARG A 1 137 ? 41.704 -7.164 61.508 1.00 49.74 164 ARG A C 1
ATOM 1029 O O . ARG A 1 137 ? 41.256 -7.069 60.363 1.00 50.15 164 ARG A O 1
ATOM 1037 N N . LYS A 1 138 ? 42.269 -8.278 61.968 1.00 52.29 165 LYS A N 1
ATOM 1038 C CA . LYS A 1 138 ? 42.413 -9.472 61.132 1.00 54.85 165 LYS A CA 1
ATOM 1039 C C . LYS A 1 138 ? 41.065 -10.100 60.755 1.00 56.77 165 LYS A C 1
ATOM 1040 O O . LYS A 1 138 ? 41.004 -10.976 59.890 1.00 57.65 165 LYS A O 1
ATOM 1046 N N . THR A 1 139 ? 39.987 -9.666 61.402 1.00 56.82 166 THR A N 1
ATOM 1047 C CA . THR A 1 139 ? 38.669 -10.230 61.119 1.00 55.71 166 THR A CA 1
ATOM 1048 C C . THR A 1 139 ? 37.748 -9.365 60.258 1.00 54.48 166 THR A C 1
ATOM 1049 O O . THR A 1 139 ? 36.877 -9.891 59.562 1.00 53.47 166 THR A O 1
ATOM 1053 N N . LEU A 1 140 ? 37.931 -8.048 60.295 1.00 52.58 167 LEU A N 1
ATOM 1054 C CA . LEU A 1 140 ? 37.084 -7.159 59.506 1.00 49.85 167 LEU A CA 1
ATOM 1055 C C . LEU A 1 140 ? 37.411 -7.270 58.021 1.00 48.84 167 LEU A C 1
ATOM 1056 O O . LEU A 1 140 ? 36.813 -6.597 57.187 1.00 48.35 167 LEU A O 1
ATOM 1061 N N . ASN A 1 141 ? 38.358 -8.131 57.691 1.00 46.38 168 ASN A N 1
ATOM 1062 C CA . ASN A 1 141 ? 38.754 -8.290 56.309 1.00 47.91 168 ASN A CA 1
ATOM 1063 C C . ASN A 1 141 ? 37.621 -8.803 55.430 1.00 47.23 168 ASN A C 1
ATOM 1064 O O . ASN A 1 141 ? 37.482 -8.383 54.288 1.00 47.66 168 ASN A O 1
ATOM 1069 N N . ALA A 1 142 ? 36.799 -9.701 55.960 1.00 49.78 169 ALA A N 1
ATOM 1070 C CA . ALA A 1 142 ? 35.674 -10.213 55.188 1.00 46.99 169 ALA A CA 1
ATOM 1071 C C . ALA A 1 142 ? 34.749 -9.031 54.940 1.00 47.74 169 ALA A C 1
ATOM 1072 O O . ALA A 1 142 ? 34.195 -8.883 53.851 1.00 48.48 169 ALA A O 1
ATOM 1074 N N . GLY A 1 143 ? 34.604 -8.181 55.954 1.00 43.31 170 GLY A N 1
ATOM 1075 C CA . GLY A 1 143 ? 33.752 -7.015 55.828 1.00 42.51 170 GLY A CA 1
ATOM 1076 C C . GLY A 1 143 ? 34.328 -5.901 54.973 1.00 41.93 170 GLY A C 1
ATOM 1077 O O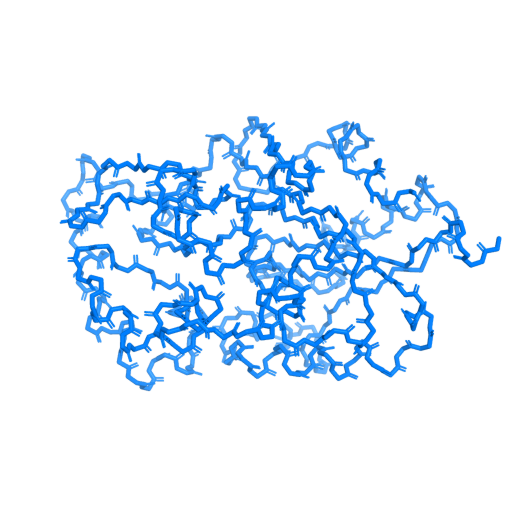 . GLY A 1 143 ? 33.702 -5.460 54.005 1.00 41.60 170 GLY A O 1
ATOM 1078 N N . ALA A 1 144 ? 35.523 -5.443 55.332 1.00 38.86 171 ALA A N 1
ATOM 1079 C CA . ALA A 1 144 ? 36.195 -4.367 54.618 1.00 34.98 171 ALA A CA 1
ATOM 1080 C C . ALA A 1 144 ? 36.309 -4.593 53.118 1.00 32.70 171 ALA A C 1
ATOM 1081 O O . ALA A 1 144 ? 36.229 -3.639 52.340 1.00 30.14 171 ALA A O 1
ATOM 1083 N N . TYR A 1 145 ? 36.500 -5.841 52.702 1.00 30.18 172 TYR A N 1
ATOM 1084 C CA . TYR A 1 145 ? 36.632 -6.115 51.275 1.00 32.25 172 TYR A CA 1
ATOM 1085 C C . TYR A 1 145 ? 35.353 -6.588 50.588 1.00 34.77 172 TYR A C 1
ATOM 1086 O O . TYR A 1 145 ? 35.375 -6.959 49.414 1.00 34.81 172 TYR A O 1
ATOM 1095 N N . ASN A 1 146 ? 34.240 -6.571 51.319 1.00 35.48 173 ASN A N 1
ATOM 1096 C CA . ASN A 1 146 ? 32.956 -6.952 50.740 1.00 38.41 173 ASN A CA 1
ATOM 1097 C C . ASN A 1 146 ? 32.605 -5.848 49.751 1.00 38.51 173 ASN A C 1
ATOM 1098 O O . ASN A 1 146 ? 32.671 -4.664 50.082 1.00 37.05 173 ASN A O 1
ATOM 1103 N N . LYS A 1 147 ? 32.237 -6.244 48.538 1.00 42.00 174 LYS A N 1
ATOM 1104 C CA . LYS A 1 147 ? 31.913 -5.313 47.459 1.00 42.95 174 LYS A CA 1
ATOM 1105 C C . LYS A 1 147 ? 31.016 -4.134 47.821 1.00 41.60 174 LYS A C 1
ATOM 1106 O O . LYS A 1 147 ? 31.320 -2.996 47.466 1.00 40.44 174 LYS A O 1
ATOM 1112 N N . ALA A 1 148 ? 29.919 -4.398 48.528 1.00 42.84 175 ALA A N 1
ATOM 1113 C CA . ALA A 1 148 ? 28.990 -3.335 48.909 1.00 41.85 175 ALA A CA 1
ATOM 1114 C C . ALA A 1 148 ? 29.608 -2.372 49.917 1.00 40.77 175 ALA A C 1
ATOM 1115 O O . ALA A 1 148 ? 29.363 -1.170 49.860 1.00 41.77 175 ALA A O 1
ATOM 1117 N N . ILE A 1 149 ? 30.399 -2.904 50.844 1.00 37.72 176 ILE A N 1
ATOM 1118 C CA . ILE A 1 149 ? 31.059 -2.080 51.850 1.00 35.51 176 ILE A CA 1
ATOM 1119 C C . ILE A 1 149 ? 32.136 -1.195 51.212 1.00 33.89 176 ILE A C 1
ATOM 1120 O O . ILE A 1 149 ? 32.229 -0.008 51.519 1.00 28.97 176 ILE A O 1
ATOM 1125 N N . GLN A 1 150 ? 32.937 -1.782 50.321 1.00 35.80 177 GLN A N 1
ATOM 1126 C CA . GLN A 1 150 ? 34.017 -1.061 49.636 1.00 41.40 177 GLN A CA 1
ATOM 1127 C C . GLN A 1 150 ? 33.616 0.250 48.969 1.00 44.46 177 GLN A C 1
ATOM 1128 O O . GLN A 1 150 ? 34.386 1.208 48.974 1.00 46.51 177 GLN A O 1
ATOM 1134 N N . GLU A 1 151 ? 32.421 0.297 48.394 1.00 46.45 178 GLU A N 1
ATOM 1135 C CA . GLU A 1 151 ? 31.975 1.498 47.704 1.00 50.40 178 GLU A CA 1
ATOM 1136 C C . GLU A 1 151 ? 31.179 2.492 48.546 1.00 51.15 178 GLU A C 1
ATOM 1137 O O . GLU A 1 151 ? 30.887 3.596 48.088 1.00 51.79 178 GLU A O 1
ATOM 1143 N N . ARG A 1 152 ? 30.841 2.110 49.774 1.00 50.14 179 ARG A N 1
ATOM 1144 C CA . ARG A 1 152 ? 30.080 2.989 50.661 1.00 48.42 179 ARG A CA 1
ATOM 1145 C C . ARG A 1 152 ? 30.876 3.452 51.871 1.00 46.82 179 ARG A C 1
ATOM 1146 O O . ARG A 1 152 ? 30.418 4.316 52.619 1.00 47.00 179 ARG A O 1
ATOM 1154 N N . LEU A 1 153 ? 32.050 2.870 52.083 1.00 42.79 180 LEU A N 1
ATOM 1155 C CA . LEU A 1 153 ? 32.844 3.230 53.249 1.00 39.37 180 LEU A CA 1
ATOM 1156 C C . LEU A 1 153 ? 34.222 3.762 52.874 1.00 35.02 180 LEU A C 1
ATOM 1157 O O . LEU A 1 153 ? 35.024 3.054 52.265 1.00 32.77 180 LEU A O 1
ATOM 1162 N N . VAL A 1 154 ? 34.485 5.017 53.237 1.00 31.08 181 VAL A N 1
ATOM 1163 C CA . VAL A 1 154 ? 35.768 5.646 52.931 1.00 26.76 181 VAL A CA 1
ATOM 1164 C C . VAL A 1 154 ? 36.943 4.900 53.549 1.00 26.64 181 VAL A C 1
ATOM 1165 O O . VAL A 1 154 ? 37.895 4.557 52.839 1.00 23.70 181 VAL A O 1
ATOM 1169 N N . GLN A 1 155 ? 36.870 4.638 54.854 1.00 24.26 182 GLN A N 1
ATOM 1170 C CA . GLN A 1 155 ? 37.948 3.940 55.561 1.00 29.87 182 GLN A CA 1
ATOM 1171 C C . GLN A 1 155 ? 38.283 2.607 54.897 1.00 27.05 182 GLN A C 1
ATOM 1172 O O . GLN A 1 155 ? 39.457 2.261 54.747 1.00 23.82 182 GLN A O 1
ATOM 1178 N N . ALA A 1 156 ? 37.252 1.856 54.516 1.00 22.47 183 ALA A N 1
ATOM 1179 C CA . ALA A 1 156 ? 37.472 0.563 53.881 1.00 22.63 183 ALA A CA 1
ATOM 1180 C C . ALA A 1 156 ? 38.308 0.688 52.613 1.00 22.18 183 ALA A C 1
ATOM 1181 O O . ALA A 1 156 ? 39.045 -0.234 52.266 1.00 23.08 183 ALA A O 1
ATOM 1183 N N . GLU A 1 157 ? 38.201 1.830 51.935 1.00 21.12 184 GLU A N 1
ATOM 1184 C CA . GLU A 1 157 ? 38.919 2.054 50.682 1.00 23.17 184 GLU A CA 1
ATOM 1185 C C . GLU A 1 157 ? 40.441 2.186 50.774 1.00 24.42 184 GLU A C 1
ATOM 1186 O O . GLU A 1 157 ? 41.133 2.170 49.746 1.00 22.25 184 GLU A O 1
ATOM 1192 N N . TYR A 1 158 ? 40.967 2.322 51.988 1.00 20.04 185 TYR A N 1
ATOM 1193 C CA . TYR A 1 158 ? 42.411 2.336 52.158 1.00 21.71 185 TYR A CA 1
ATOM 1194 C C . TYR A 1 158 ? 42.845 1.406 53.303 1.00 23.44 185 TYR A C 1
ATOM 1195 O O . TYR A 1 158 ? 43.951 1.511 53.829 1.00 19.36 185 TYR A O 1
ATOM 1204 N N . TRP A 1 159 ? 41.965 0.465 53.658 1.00 23.24 186 TRP A N 1
ATOM 1205 C CA . TRP A 1 159 ? 42.279 -0.540 54.678 1.00 21.87 186 TRP A CA 1
ATOM 1206 C C . TRP A 1 159 ? 43.207 -1.499 53.930 1.00 23.55 186 TRP A C 1
ATOM 1207 O O . TRP A 1 159 ? 42.876 -1.984 52.850 1.00 20.05 186 TRP A O 1
ATOM 1218 N N . HIS A 1 160 ? 44.386 -1.746 54.487 1.00 25.49 187 HIS A N 1
ATOM 1219 C CA . HIS A 1 160 ? 45.380 -2.593 53.829 1.00 26.95 187 HIS A CA 1
ATOM 1220 C C . HIS A 1 160 ? 45.778 -3.789 54.699 1.00 25.98 187 HIS A C 1
ATOM 1221 O O . HIS A 1 160 ? 46.507 -3.651 55.673 1.00 24.69 187 HIS A O 1
ATOM 1228 N N . ASP A 1 161 ? 45.281 -4.961 54.335 1.00 28.16 188 ASP A N 1
ATOM 1229 C CA . ASP A 1 161 ? 45.567 -6.182 55.072 1.00 28.67 188 ASP A CA 1
ATOM 1230 C C . 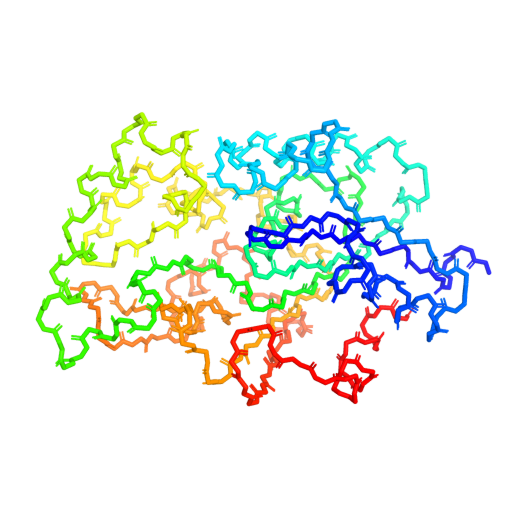ASP A 1 161 ? 46.842 -6.824 54.540 1.00 30.62 188 ASP A C 1
ATOM 1231 O O . ASP A 1 161 ? 46.872 -7.309 53.409 1.00 28.58 188 ASP A O 1
ATOM 1236 N N . PRO A 1 162 ? 47.909 -6.839 55.360 1.00 30.05 189 PRO A N 1
ATOM 1237 C CA . PRO A 1 162 ? 49.217 -7.407 55.025 1.00 32.56 189 PRO A CA 1
ATOM 1238 C C . PRO A 1 162 ? 49.297 -8.936 55.123 1.00 34.95 189 PRO A C 1
ATOM 1239 O O . PRO A 1 162 ? 50.084 -9.570 54.423 1.00 38.01 189 PRO A O 1
ATOM 1243 N N . ILE A 1 163 ? 48.499 -9.529 56.002 1.00 38.83 190 ILE A N 1
ATOM 1244 C CA . ILE A 1 163 ? 48.508 -10.980 56.157 1.00 40.17 190 ILE A CA 1
ATOM 1245 C C . ILE A 1 163 ? 47.934 -11.621 54.901 1.00 40.43 190 ILE A C 1
ATOM 1246 O O . ILE A 1 163 ? 48.507 -12.559 54.356 1.00 43.70 190 ILE A O 1
ATOM 1251 N N . ARG A 1 164 ? 46.794 -11.116 54.448 1.00 41.18 191 ARG A N 1
ATOM 1252 C CA . ARG A 1 164 ? 46.177 -11.621 53.228 1.00 42.52 191 ARG A CA 1
ATOM 1253 C C . ARG A 1 164 ? 46.191 -10.505 52.194 1.00 42.84 191 ARG A C 1
ATOM 1254 O O . ARG A 1 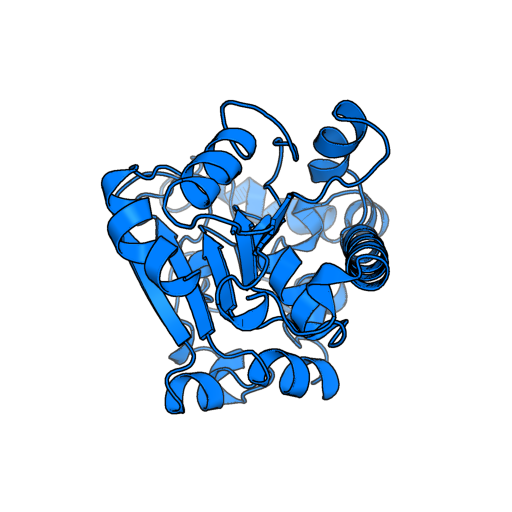164 ? 45.155 -9.909 51.870 1.00 40.55 191 ARG A O 1
ATOM 1262 N N . GLU A 1 165 ? 47.380 -10.240 51.670 1.00 40.98 192 GLU A N 1
ATOM 1263 C CA . GLU A 1 165 ? 47.557 -9.177 50.701 1.00 41.05 192 GLU A CA 1
ATOM 1264 C C . GLU A 1 165 ? 46.877 -9.416 49.349 1.00 37.71 192 GLU A C 1
ATOM 1265 O O . GLU A 1 165 ? 46.475 -8.461 48.686 1.00 31.49 192 GLU A O 1
ATOM 1271 N N . ASP A 1 166 ? 46.721 -10.671 48.933 1.00 37.11 193 ASP A N 1
ATOM 1272 C CA . ASP A 1 166 ? 46.071 -10.917 47.643 1.00 37.94 193 ASP A CA 1
ATOM 1273 C C . ASP A 1 166 ? 44.594 -10.534 47.674 1.00 34.84 193 ASP A C 1
ATOM 1274 O O . ASP A 1 166 ? 44.047 -10.083 46.678 1.00 36.20 193 ASP A O 1
ATOM 1279 N N . ILE A 1 167 ? 43.949 -10.701 48.820 1.00 32.36 194 ILE A N 1
ATOM 1280 C CA . ILE A 1 167 ? 42.553 -10.323 48.937 1.00 35.19 194 ILE A CA 1
ATOM 1281 C C . ILE A 1 167 ? 42.493 -8.803 48.856 1.00 33.60 194 ILE A C 1
ATOM 1282 O O . ILE A 1 167 ? 41.563 -8.233 48.284 1.00 33.35 194 ILE A O 1
ATOM 1287 N N . TYR A 1 168 ? 43.501 -8.149 49.425 1.00 31.98 195 TYR A N 1
ATOM 1288 C CA . TYR A 1 168 ? 43.563 -6.691 49.397 1.00 31.93 195 TYR A CA 1
ATOM 1289 C C . TYR A 1 168 ? 43.790 -6.200 47.961 1.00 31.33 195 TYR A C 1
ATOM 1290 O O . TYR A 1 168 ? 43.180 -5.219 47.527 1.00 29.82 195 TYR A O 1
ATOM 1299 N N . ARG A 1 169 ? 44.658 -6.890 47.224 1.00 32.06 196 ARG A N 1
ATOM 1300 C CA . ARG A 1 169 ? 44.959 -6.498 45.851 1.00 34.47 196 ARG A CA 1
ATOM 1301 C C . ARG A 1 169 ? 43.764 -6.619 44.913 1.00 35.81 196 ARG A C 1
ATOM 1302 O O . ARG A 1 169 ? 43.539 -5.757 44.064 1.00 34.88 196 ARG A O 1
ATOM 1310 N N . ASN A 1 170 ? 42.989 -7.682 45.076 1.00 37.97 197 ASN A N 1
ATOM 1311 C CA . ASN A 1 170 ? 41.848 -7.917 44.203 1.00 41.17 197 ASN A CA 1
ATOM 1312 C C . ASN A 1 170 ? 40.559 -7.161 44.540 1.00 40.11 197 ASN A C 1
ATOM 1313 O O . ASN A 1 170 ? 39.696 -6.990 43.675 1.00 38.05 197 ASN A O 1
ATOM 1318 N N . HIS A 1 171 ? 40.426 -6.673 45.769 1.00 38.64 198 HIS A N 1
ATOM 1319 C CA . HIS A 1 171 ? 39.183 -5.997 46.138 1.00 38.44 198 HIS A CA 1
ATOM 1320 C C . HIS A 1 171 ? 39.185 -4.504 46.498 1.00 35.70 198 HIS A C 1
ATOM 1321 O O . HIS A 1 171 ? 38.132 -3.880 46.506 1.00 35.12 198 HIS A O 1
ATOM 1328 N N . SER A 1 172 ? 40.341 -3.924 46.801 1.00 35.56 199 SER A N 1
ATOM 1329 C CA . SER A 1 172 ? 40.384 -2.496 47.130 1.00 31.63 199 SER A CA 1
ATOM 1330 C C . SER A 1 172 ? 40.176 -1.663 45.867 1.00 31.02 199 SER A C 1
ATOM 1331 O O . SER A 1 172 ? 40.964 -1.743 44.930 1.00 32.68 199 SER A O 1
ATOM 1334 N N . ILE A 1 173 ? 39.124 -0.858 45.837 1.00 30.43 200 ILE A N 1
ATOM 1335 C CA . ILE A 1 173 ? 38.853 -0.036 44.663 1.00 32.25 200 ILE A CA 1
ATOM 1336 C C . ILE A 1 173 ? 39.581 1.310 44.631 1.00 31.53 200 ILE A C 1
ATOM 1337 O O . ILE A 1 173 ? 39.509 2.026 43.631 1.00 31.52 200 ILE A O 1
ATOM 1342 N N . PHE A 1 174 ? 40.266 1.666 45.716 1.00 29.44 201 PHE A N 1
ATOM 1343 C CA . PHE A 1 174 ? 40.988 2.937 45.742 1.00 28.92 201 PHE A CA 1
ATOM 1344 C C . PHE A 1 174 ? 42.477 2.780 45.976 1.00 28.91 201 PHE A C 1
ATOM 1345 O O . PHE A 1 174 ? 43.266 2.914 45.049 1.00 31.56 201 PHE A O 1
ATOM 1353 N N . LEU A 1 175 ? 42.869 2.489 47.210 1.00 28.59 202 LEU A N 1
ATOM 1354 C CA . LEU A 1 175 ? 44.285 2.357 47.510 1.00 28.44 202 LEU A CA 1
ATOM 1355 C C . LEU A 1 175 ? 45.026 1.416 46.571 1.00 26.98 202 LEU A C 1
ATOM 1356 O O . LEU A 1 175 ? 46.107 1.753 46.097 1.00 24.32 202 LEU A O 1
ATOM 1361 N N . ALA A 1 176 ? 44.453 0.241 46.307 1.00 26.72 203 ALA A N 1
ATOM 1362 C CA . ALA A 1 176 ? 45.095 -0.739 45.421 1.00 28.37 203 ALA A CA 1
ATOM 1363 C C . ALA A 1 176 ? 45.285 -0.189 44.010 1.00 25.41 203 ALA A C 1
ATOM 1364 O O . ALA A 1 176 ? 46.260 -0.508 43.346 1.00 27.88 203 ALA A O 1
ATOM 1366 N N . ASP A 1 177 ? 44.362 0.641 43.548 1.00 27.18 204 ASP A N 1
ATOM 1367 C CA . ASP A 1 177 ? 44.519 1.209 42.225 1.00 27.34 204 ASP A CA 1
ATOM 1368 C C . ASP A 1 177 ? 45.653 2.232 42.165 1.00 27.74 204 ASP A C 1
ATOM 1369 O O . ASP A 1 177 ? 46.540 2.121 41.320 1.00 26.37 204 ASP A O 1
ATOM 1374 N N . ILE A 1 178 ? 45.640 3.220 43.059 1.00 27.79 205 ILE A N 1
ATOM 1375 C CA . ILE A 1 178 ? 46.686 4.241 43.028 1.00 24.69 205 ILE A CA 1
ATOM 1376 C C . ILE A 1 178 ? 48.061 3.750 43.456 1.00 26.60 205 ILE A C 1
ATOM 1377 O O . ILE A 1 178 ? 49.065 4.425 43.213 1.00 28.83 205 ILE A O 1
ATOM 1382 N N . ASN A 1 179 ? 48.130 2.576 44.081 1.00 28.37 206 ASN A N 1
ATOM 1383 C CA . ASN A 1 179 ? 49.432 2.052 44.476 1.00 26.27 206 ASN A CA 1
ATOM 1384 C C . ASN A 1 179 ? 49.971 1.019 43.480 1.00 28.59 206 ASN A C 1
ATOM 1385 O O . ASN A 1 179 ? 50.948 0.317 43.754 1.00 29.61 206 ASN A O 1
ATOM 1390 N N . GLN A 1 180 ? 49.337 0.942 42.313 1.00 27.51 207 GLN A N 1
ATOM 1391 C CA . GLN A 1 180 ? 49.783 0.033 41.255 1.00 29.08 207 GLN A CA 1
ATOM 1392 C C . GLN A 1 180 ? 49.882 -1.439 41.676 1.00 31.07 207 GLN A C 1
ATOM 1393 O O . GLN A 1 180 ? 50.819 -2.118 41.270 1.00 34.67 207 GLN A O 1
ATOM 1399 N N . GLU A 1 181 ? 48.930 -1.937 42.469 1.00 32.37 208 GLU A N 1
ATOM 1400 C CA . GLU A 1 181 ? 48.975 -3.332 42.934 1.00 33.01 208 GLU A CA 1
ATOM 1401 C C . GLU A 1 181 ? 48.479 -4.365 41.923 1.00 34.11 208 GLU A C 1
ATOM 1402 O O . GLU A 1 181 ? 48.688 -5.562 42.110 1.00 34.49 208 GLU A O 1
ATOM 1408 N N . ARG A 1 182 ? 47.827 -3.903 40.863 1.00 36.13 209 ARG A N 1
ATOM 1409 C CA . ARG A 1 182 ? 47.321 -4.786 39.811 1.00 40.84 209 ARG A CA 1
ATOM 1410 C C . ARG A 1 182 ? 47.885 -4.431 38.434 1.00 41.94 209 ARG A C 1
ATOM 1411 O O . ARG A 1 182 ? 47.134 -4.306 37.469 1.00 44.71 209 ARG A O 1
ATOM 1419 N N . GLY A 1 183 ? 49.199 -4.280 38.334 1.00 41.36 210 GLY A N 1
ATOM 1420 C CA . GLY A 1 183 ? 49.791 -3.920 37.059 1.00 41.74 210 GLY A CA 1
ATOM 1421 C C . GLY A 1 183 ? 50.067 -2.429 37.044 1.00 43.66 210 GLY A C 1
ATOM 1422 O O . GLY A 1 183 ? 49.314 -1.647 37.632 1.00 44.45 210 GLY A O 1
ATOM 1423 N N . VAL A 1 184 ? 51.143 -2.032 36.374 1.00 42.36 211 VAL A N 1
ATOM 1424 C CA . VAL A 1 184 ? 51.533 -0.630 36.309 1.00 41.34 211 VAL A CA 1
ATOM 1425 C C . VAL A 1 184 ? 50.757 0.265 35.341 1.00 41.40 211 VAL A C 1
ATOM 1426 O O . VAL A 1 184 ? 50.702 0.010 34.140 1.00 43.53 211 VAL A O 1
ATOM 1430 N N . ASN A 1 185 ? 50.147 1.316 35.881 1.00 40.76 212 ASN A N 1
ATOM 1431 C CA . ASN A 1 185 ? 49.420 2.284 35.067 1.00 38.83 212 ASN A CA 1
ATOM 1432 C C . ASN A 1 185 ? 50.441 3.363 34.704 1.00 38.24 212 ASN A C 1
ATOM 1433 O O . ASN A 1 185 ? 50.882 4.132 35.567 1.00 36.64 212 ASN A O 1
ATOM 1438 N N . GLU A 1 186 ? 50.816 3.403 33.430 1.00 32.65 213 GLU A N 1
ATOM 1439 C CA . GLU A 1 186 ? 51.818 4.335 32.921 1.00 33.13 213 GLU A CA 1
ATOM 1440 C C . GLU A 1 186 ? 51.578 5.811 33.233 1.00 30.28 213 GLU A C 1
ATOM 1441 O O . GLU A 1 186 ? 52.497 6.512 33.641 1.00 30.45 213 GLU A O 1
ATOM 1447 N N . SER A 1 187 ? 50.354 6.287 33.040 1.00 30.54 214 SER A N 1
ATOM 1448 C CA . SER A 1 187 ? 50.057 7.687 33.290 1.00 31.18 214 SER A CA 1
ATOM 1449 C C . SER A 1 187 ? 50.201 8.093 34.781 1.00 33.37 214 SER A C 1
ATOM 1450 O O . SER A 1 187 ? 50.618 9.212 35.078 1.00 30.86 214 SER A O 1
ATOM 1453 N N . TYR A 1 188 ? 49.865 7.186 35.704 1.00 33.92 215 TYR A N 1
ATOM 1454 C CA . TYR A 1 188 ? 49.998 7.451 37.146 1.00 31.09 215 TYR A CA 1
ATOM 1455 C C . TYR A 1 188 ? 51.459 7.730 37.488 1.00 30.48 215 TYR A C 1
ATOM 1456 O O . TYR A 1 188 ? 51.775 8.643 38.251 1.00 29.52 215 TYR A O 1
ATOM 1465 N N . LYS A 1 189 ? 52.346 6.914 36.929 1.00 29.24 216 LYS A N 1
ATOM 1466 C CA . LYS A 1 189 ? 53.783 7.051 37.144 1.00 29.91 216 LYS A CA 1
ATOM 1467 C C . LYS A 1 189 ? 54.322 8.383 36.588 1.00 31.70 216 LYS A C 1
ATOM 1468 O O . LYS A 1 189 ? 55.000 9.138 37.288 1.00 27.93 216 LYS A O 1
ATOM 1474 N N . LYS A 1 190 ? 54.024 8.658 35.324 1.00 30.54 217 LYS A N 1
ATOM 1475 C CA . LYS A 1 190 ? 54.478 9.886 34.688 1.00 34.09 217 LYS A CA 1
ATOM 1476 C C . LYS A 1 190 ? 53.892 11.112 35.385 1.00 33.15 217 LYS A C 1
ATOM 1477 O O . LYS A 1 190 ? 54.579 12.114 35.572 1.00 35.56 217 LYS A O 1
ATOM 1483 N N . ASN A 1 191 ? 52.622 11.030 35.769 1.00 33.06 218 ASN A N 1
ATOM 1484 C CA . ASN A 1 191 ? 51.959 12.145 36.431 1.00 30.19 218 ASN A CA 1
ATOM 1485 C C . ASN A 1 191 ? 52.531 12.503 37.800 1.00 32.05 218 ASN A C 1
ATOM 1486 O O . ASN A 1 191 ? 52.663 13.691 38.120 1.00 32.50 218 ASN A O 1
ATOM 1491 N N . LEU A 1 192 ? 52.881 11.496 38.599 1.00 29.08 219 LEU A N 1
ATOM 1492 C CA . LEU A 1 192 ? 53.431 11.752 39.925 1.00 30.32 219 LEU A CA 1
ATOM 1493 C C . LEU A 1 192 ? 54.846 12.312 39.829 1.00 29.16 219 LEU A C 1
ATOM 1494 O O . LEU A 1 192 ? 55.196 13.256 40.545 1.00 26.16 219 LEU A O 1
ATOM 1499 N N . MET A 1 193 ? 55.659 11.727 38.951 1.00 30.84 220 MET A N 1
ATOM 1500 C CA . MET A 1 193 ? 57.036 12.185 38.778 1.00 31.82 220 MET A CA 1
ATOM 1501 C C . MET A 1 193 ? 57.063 13.608 38.250 1.00 31.00 220 MET A C 1
ATOM 1502 O O . MET A 1 193 ? 58.079 14.290 38.339 1.00 34.04 220 MET A O 1
ATOM 1507 N N . ALA A 1 194 ? 55.940 14.044 37.697 1.00 28.53 221 ALA A N 1
ATOM 1508 C CA . ALA A 1 194 ? 55.818 15.389 37.166 1.00 32.14 221 ALA A CA 1
ATOM 1509 C C . ALA A 1 194 ? 55.771 16.434 38.290 1.00 33.82 221 ALA A C 1
ATOM 1510 O O . ALA A 1 194 ? 56.034 17.611 38.053 1.00 36.67 221 ALA A O 1
ATOM 1512 N N . LEU A 1 195 ? 55.414 16.009 39.503 1.00 33.77 222 LEU A N 1
ATOM 1513 C CA . LEU A 1 195 ? 55.376 16.923 40.644 1.00 33.64 222 LEU A CA 1
ATOM 1514 C C . LEU A 1 195 ? 56.814 17.422 40.835 1.00 34.12 222 LEU A C 1
ATOM 1515 O O . LEU A 1 195 ? 57.740 16.818 40.303 1.00 34.08 222 LEU A O 1
ATOM 1520 N N . LYS A 1 196 ? 57.000 18.519 41.573 1.00 31.95 223 LYS A N 1
ATOM 1521 C CA . LYS A 1 196 ? 58.341 19.043 41.828 1.00 30.92 223 LYS A CA 1
ATOM 1522 C C . LYS A 1 196 ? 58.826 18.574 43.202 1.00 33.10 223 LYS A C 1
ATOM 1523 O O . LYS A 1 196 ? 59.978 18.177 43.362 1.00 34.70 223 LYS A O 1
ATOM 1529 N N . LYS A 1 197 ? 57.938 18.630 44.191 1.00 32.30 224 LYS A N 1
ATOM 1530 C CA . LYS A 1 197 ? 58.270 18.220 45.551 1.00 32.35 224 LYS A CA 1
ATOM 1531 C C . LYS A 1 197 ? 57.097 17.453 46.156 1.00 33.45 224 LYS A C 1
ATOM 1532 O O . LYS A 1 197 ? 55.940 17.854 46.019 1.00 32.61 224 LYS A O 1
ATOM 1538 N N . PHE A 1 198 ? 57.407 16.337 46.805 1.00 30.88 225 PHE A N 1
ATOM 1539 C CA . PHE A 1 198 ? 56.408 15.512 47.467 1.00 28.41 225 PHE A CA 1
ATOM 1540 C C . PHE A 1 198 ? 56.923 15.452 48.898 1.00 28.38 225 PHE A C 1
ATOM 1541 O O . PHE A 1 198 ? 57.884 14.749 49.192 1.00 27.38 225 PHE A O 1
ATOM 1549 N N . VAL A 1 199 ? 56.296 16.241 49.769 1.00 29.59 226 VAL A N 1
ATOM 1550 C CA . VAL A 1 199 ? 56.675 16.332 51.177 1.00 29.73 226 VAL A CA 1
ATOM 1551 C C . VAL A 1 199 ? 55.766 15.502 52.088 1.00 28.24 226 VAL A C 1
ATOM 1552 O O . VAL A 1 199 ? 54.568 15.748 52.171 1.00 28.54 226 VAL A O 1
ATOM 1556 N N . MET A 1 200 ? 56.352 14.533 52.778 1.00 27.06 227 MET A N 1
ATOM 1557 C CA . MET A 1 200 ? 55.614 13.668 53.691 1.00 29.99 227 MET A CA 1
ATOM 1558 C C . MET A 1 200 ? 55.950 13.951 55.155 1.00 30.71 227 MET A C 1
ATOM 1559 O O . MET A 1 200 ? 57.083 13.760 55.592 1.00 32.93 227 MET A O 1
ATOM 1564 N N . VAL A 1 201 ? 54.950 14.409 55.902 1.00 31.75 228 VAL A N 1
ATOM 1565 C CA . VAL A 1 201 ? 55.101 14.736 57.322 1.00 30.98 228 VAL A CA 1
ATOM 1566 C C . VAL A 1 201 ? 54.606 13.588 58.202 1.00 30.72 228 VAL A C 1
ATOM 1567 O O . VAL A 1 201 ? 53.445 13.195 58.097 1.00 33.98 228 VAL A O 1
ATOM 1571 N N . LYS A 1 202 ? 55.472 13.059 59.066 1.00 33.28 229 LYS A N 1
ATOM 1572 C CA . LYS A 1 202 ? 55.089 11.964 59.963 1.00 31.65 229 LYS A CA 1
ATOM 1573 C C . LYS A 1 202 ? 55.110 12.350 61.434 1.00 35.48 229 LYS A C 1
ATOM 1574 O O . LYS A 1 202 ? 56.112 12.860 61.938 1.00 35.38 229 LYS A O 1
ATOM 1580 N N . PHE A 1 203 ? 54.001 12.103 62.125 1.00 34.13 230 PHE A N 1
ATOM 1581 C CA . PHE A 1 203 ? 53.928 12.401 63.544 1.00 32.87 230 PHE A CA 1
ATOM 1582 C C . PHE A 1 203 ? 54.465 11.210 64.318 1.00 35.24 230 PHE A C 1
ATOM 1583 O O . PHE A 1 203 ? 53.842 10.149 64.382 1.00 34.89 230 PHE A O 1
ATOM 1591 N N . LEU A 1 204 ? 55.641 11.407 64.901 1.00 37.37 231 LEU A N 1
ATOM 1592 C CA . LEU A 1 204 ? 56.346 10.384 65.659 1.00 38.01 231 LEU A CA 1
ATOM 1593 C C . LEU A 1 204 ? 55.573 9.670 66.766 1.00 38.29 231 LEU A C 1
ATOM 1594 O O . LEU A 1 204 ? 55.795 8.480 67.012 1.00 34.80 231 LEU A O 1
ATOM 1599 N N . ASN A 1 205 ? 54.659 10.368 67.425 1.00 35.70 232 ASN A N 1
ATOM 1600 C CA . ASN A 1 205 ? 53.931 9.741 68.524 1.00 39.50 232 ASN A CA 1
ATOM 1601 C C . ASN A 1 205 ? 52.467 9.485 68.187 1.00 38.86 232 ASN A C 1
ATOM 1602 O O . ASN A 1 205 ? 51.609 9.465 69.069 1.00 36.22 232 ASN A O 1
ATOM 1607 N N . ASP A 1 206 ? 52.200 9.267 66.902 1.00 38.40 233 ASP A N 1
ATOM 1608 C CA . ASP A 1 206 ? 50.847 9.026 66.400 1.00 36.09 233 ASP A CA 1
ATOM 1609 C C . ASP A 1 206 ? 50.228 7.771 67.024 1.00 33.44 233 ASP A C 1
ATOM 1610 O O . ASP A 1 206 ? 50.832 6.705 67.018 1.00 34.65 233 ASP A O 1
ATOM 1615 N N . THR A 1 207 ? 49.021 7.903 67.560 1.00 33.99 234 THR A N 1
ATOM 1616 C CA . THR A 1 207 ? 48.337 6.766 68.171 1.00 34.72 234 THR A CA 1
ATOM 1617 C C . THR A 1 207 ? 47.123 6.381 67.335 1.00 33.07 234 THR A C 1
ATOM 1618 O O . THR A 1 207 ? 46.546 5.307 67.520 1.00 33.21 234 THR A O 1
ATOM 1622 N N . ILE A 1 208 ? 46.744 7.260 66.414 1.00 31.59 235 ILE A N 1
ATOM 1623 C CA . ILE A 1 208 ? 45.573 7.038 65.571 1.00 32.34 235 ILE A CA 1
ATOM 1624 C C . ILE A 1 208 ? 45.845 6.201 64.314 1.00 32.95 235 ILE A C 1
ATOM 1625 O O . ILE A 1 208 ? 45.047 5.327 63.975 1.00 34.36 235 ILE A O 1
ATOM 1630 N N . VAL A 1 209 ? 46.962 6.478 63.635 1.00 32.58 236 VAL A N 1
ATOM 1631 C CA . VAL A 1 209 ? 47.373 5.774 62.409 1.00 28.83 236 VAL A CA 1
ATOM 1632 C C . VAL A 1 209 ? 48.265 4.567 62.711 1.00 32.19 236 VAL A C 1
ATOM 1633 O O . VAL A 1 209 ? 49.352 4.713 63.274 1.00 33.00 236 VAL A O 1
ATOM 1637 N N . ASP A 1 210 ? 47.803 3.384 62.316 1.00 29.62 237 ASP A N 1
ATOM 1638 C CA . ASP A 1 210 ? 48.532 2.137 62.526 1.00 32.16 237 ASP A CA 1
ATOM 1639 C C . ASP A 1 210 ? 48.680 1.410 61.174 1.00 31.59 237 ASP A C 1
ATOM 1640 O O . ASP A 1 210 ? 47.686 0.984 60.581 1.00 29.36 237 ASP A O 1
ATOM 1645 N N . PRO A 1 211 ? 49.924 1.251 60.676 1.00 30.32 238 PRO A N 1
ATOM 1646 C CA . PRO A 1 211 ? 51.213 1.661 61.250 1.00 29.80 238 PRO A CA 1
ATOM 1647 C C . PRO A 1 211 ? 51.618 3.093 60.875 1.00 26.74 238 PRO A C 1
ATOM 1648 O O . PRO A 1 211 ? 51.385 3.531 59.755 1.00 30.05 238 PRO A O 1
ATOM 1652 N N . VAL A 1 212 ? 52.233 3.804 61.814 1.00 28.30 239 VAL A N 1
ATOM 1653 C CA . VAL A 1 212 ? 52.671 5.184 61.607 1.00 30.79 239 VAL A CA 1
ATOM 1654 C C . VAL A 1 212 ? 53.590 5.379 60.399 1.00 29.50 239 VAL A C 1
ATOM 1655 O O . VAL A 1 212 ? 53.643 6.457 59.814 1.00 32.48 239 VAL A O 1
ATOM 1659 N N . ASP A 1 213 ? 54.311 4.334 60.032 1.00 31.58 240 ASP A N 1
ATOM 1660 C CA . ASP A 1 213 ? 55.223 4.388 58.901 1.00 32.20 240 ASP A CA 1
ATOM 1661 C C . ASP A 1 213 ? 54.479 4.696 57.591 1.00 34.03 240 ASP A C 1
ATOM 1662 O O . ASP A 1 213 ? 55.077 5.170 56.618 1.00 33.27 240 ASP A O 1
ATOM 1667 N N . SER A 1 214 ? 53.176 4.423 57.573 1.00 28.11 241 SER A N 1
ATOM 1668 C CA . SER A 1 214 ? 52.355 4.657 56.387 1.00 28.90 241 SER A CA 1
ATOM 1669 C C . SER A 1 214 ? 52.429 6.133 56.006 1.00 23.77 241 SER A C 1
ATOM 1670 O O . SER A 1 214 ? 52.248 6.504 54.849 1.00 22.32 241 SER A O 1
ATOM 1673 N N . GLU A 1 215 ? 52.713 6.967 56.995 1.00 24.08 242 GLU A N 1
ATOM 1674 C CA . GLU A 1 215 ? 52.822 8.400 56.780 1.00 25.78 242 GLU A CA 1
ATOM 1675 C C . GLU A 1 215 ? 54.055 8.754 55.920 1.00 27.07 242 GLU A C 1
ATOM 1676 O O . GLU A 1 215 ? 54.102 9.817 55.287 1.00 22.05 242 GLU A O 1
ATOM 1682 N N . TRP A 1 216 ? 55.029 7.843 55.883 1.00 25.78 243 TRP A N 1
ATOM 1683 C CA . TRP A 1 216 ? 56.233 8.020 55.071 1.00 29.25 243 TRP A CA 1
ATOM 1684 C C . TRP A 1 216 ? 56.281 6.979 53.947 1.00 29.30 243 TRP A C 1
ATOM 1685 O O . TRP A 1 216 ? 57.355 6.627 53.464 1.00 32.84 243 TRP A O 1
ATOM 1696 N N . PHE A 1 217 ? 55.110 6.489 53.547 1.00 30.03 244 PHE A N 1
ATOM 1697 C CA . PHE A 1 217 ? 54.967 5.486 52.488 1.00 28.01 244 PHE A CA 1
ATOM 1698 C C . PHE A 1 217 ? 55.564 4.121 52.829 1.00 30.33 244 PHE A C 1
ATOM 1699 O O . PHE A 1 217 ? 55.931 3.347 51.939 1.00 31.91 244 PHE A O 1
ATOM 1707 N N . GLY A 1 218 ? 55.648 3.830 54.126 1.00 29.93 245 GLY A N 1
ATOM 1708 C CA . GLY A 1 218 ? 56.136 2.538 54.584 1.00 29.73 245 GLY A CA 1
ATOM 1709 C C . GLY A 1 218 ? 54.948 1.676 55.014 1.00 30.09 245 GLY A C 1
ATOM 1710 O O . GLY A 1 218 ? 53.789 2.096 54.859 1.00 27.50 245 GLY A O 1
ATOM 1711 N N . PHE A 1 219 ? 55.211 0.482 55.550 1.00 29.56 246 PHE A N 1
ATOM 1712 C CA . PHE A 1 219 ? 54.127 -0.405 55.984 1.00 32.79 246 PHE A CA 1
ATOM 1713 C C . PHE A 1 219 ? 54.617 -1.707 56.621 1.00 33.59 246 PHE A C 1
ATOM 1714 O O . PHE A 1 219 ? 55.811 -2.001 56.600 1.00 33.57 246 PHE A O 1
ATOM 1722 N N . TYR A 1 220 ? 53.684 -2.479 57.187 1.00 32.86 247 TYR A N 1
ATOM 1723 C CA . TYR A 1 220 ? 54.008 -3.772 57.790 1.00 32.63 247 TYR A CA 1
ATOM 1724 C C . TYR A 1 220 ? 54.594 -4.657 56.696 1.00 35.88 247 TYR A C 1
ATOM 1725 O O . TYR A 1 220 ? 54.143 -4.606 55.550 1.00 32.00 247 TYR A O 1
ATOM 1734 N N . ARG A 1 221 ? 55.595 -5.463 57.051 1.00 38.45 248 ARG A N 1
ATOM 1735 C CA . ARG A 1 221 ? 56.226 -6.380 56.100 1.00 39.05 248 ARG A CA 1
ATOM 1736 C C . ARG A 1 221 ? 55.161 -7.397 55.702 1.00 41.10 248 ARG A C 1
ATOM 1737 O O . ARG A 1 221 ? 54.385 -7.848 56.545 1.00 43.12 248 ARG A O 1
ATOM 1745 N N . SER A 1 222 ? 55.114 -7.760 54.425 1.00 42.07 249 SER A N 1
ATOM 1746 C CA . SER A 1 222 ? 54.107 -8.704 53.955 1.00 43.29 249 SER A CA 1
ATOM 1747 C C . SER A 1 222 ? 54.108 -10.038 54.704 1.00 45.32 249 SER A C 1
ATOM 1748 O O . SER A 1 222 ? 55.161 -10.557 55.076 1.00 45.29 249 SER A O 1
ATOM 1751 N N . GLY A 1 223 ? 52.913 -10.584 54.920 1.00 45.90 250 GLY A N 1
ATOM 1752 C CA . GLY A 1 223 ? 52.788 -11.858 55.602 1.00 43.50 250 GLY A CA 1
ATOM 1753 C C . GLY A 1 223 ? 52.464 -11.774 57.078 1.00 43.53 250 GLY A C 1
ATOM 1754 O O . GLY A 1 223 ? 52.001 -12.755 57.663 1.00 44.47 250 GLY A O 1
ATOM 1755 N N . GLN A 1 224 ? 52.700 -10.614 57.686 1.00 42.84 251 GLN A N 1
ATOM 1756 C CA . GLN A 1 224 ? 52.429 -10.438 59.111 1.00 41.20 251 GLN A CA 1
ATOM 1757 C C . GLN A 1 224 ? 52.048 -8.999 59.474 1.00 40.92 251 GLN A C 1
ATOM 1758 O O . GLN A 1 224 ? 52.004 -8.119 58.615 1.00 39.80 251 GLN A O 1
ATOM 1764 N N . ALA A 1 225 ? 51.794 -8.754 60.756 1.00 38.44 252 ALA A N 1
ATOM 1765 C CA . ALA A 1 225 ? 51.412 -7.416 61.200 1.00 39.74 252 ALA A CA 1
ATOM 1766 C C . ALA A 1 225 ? 52.131 -6.903 62.456 1.00 38.77 252 ALA A C 1
ATOM 1767 O O . ALA A 1 225 ? 51.518 -6.294 63.305 1.00 39.80 252 ALA A O 1
ATOM 1769 N N . LYS A 1 226 ? 53.430 -7.136 62.567 1.00 39.94 253 LYS A N 1
ATOM 1770 C CA . LYS A 1 226 ? 54.202 -6.682 63.706 1.00 39.90 253 LYS A CA 1
ATOM 1771 C C . LYS A 1 226 ? 55.374 -5.814 63.253 1.00 40.98 253 LYS A C 1
ATOM 1772 O O . LYS A 1 226 ? 55.454 -4.651 63.637 1.00 40.67 253 LYS A O 1
ATOM 1778 N N . GLU A 1 227 ? 56.278 -6.368 62.443 1.00 42.15 254 GLU A N 1
ATOM 1779 C CA . GLU A 1 227 ? 57.427 -5.600 61.962 1.00 45.15 254 GLU A CA 1
ATOM 1780 C C . GLU A 1 227 ? 57.116 -4.856 60.664 1.00 42.50 254 GLU A C 1
ATOM 1781 O O . GLU A 1 227 ? 56.390 -5.360 59.811 1.00 38.75 254 GLU A O 1
ATOM 1787 N N . THR A 1 228 ? 57.667 -3.652 60.525 1.00 42.35 255 THR A N 1
ATOM 1788 C CA . THR A 1 228 ? 57.448 -2.836 59.328 1.00 46.41 255 THR A CA 1
ATOM 1789 C C . THR A 1 228 ? 58.748 -2.491 58.599 1.00 49.20 255 THR A C 1
ATOM 1790 O O . THR A 1 228 ? 59.826 -2.472 59.203 1.00 49.30 255 THR A O 1
ATOM 1794 N N . ILE A 1 229 ? 58.627 -2.208 57.302 1.00 48.32 256 ILE A N 1
ATOM 1795 C CA . ILE A 1 229 ? 59.766 -1.831 56.467 1.00 48.53 256 ILE A CA 1
ATOM 1796 C C . ILE A 1 229 ? 59.533 -0.449 55.838 1.00 46.23 256 ILE A C 1
ATOM 1797 O O . ILE A 1 229 ? 58.393 -0.059 55.564 1.00 43.50 256 ILE A O 1
ATOM 1802 N N . PRO A 1 230 ? 60.614 0.316 55.613 1.00 44.86 257 PRO A N 1
ATOM 1803 C CA . PRO A 1 230 ? 60.497 1.652 55.019 1.00 42.74 257 PRO A CA 1
ATOM 1804 C C . PRO A 1 230 ? 60.197 1.579 53.527 1.00 39.61 257 PRO A C 1
ATOM 1805 O O . PRO A 1 230 ? 60.262 0.508 52.933 1.00 38.93 257 PRO A O 1
ATOM 1809 N N . LEU A 1 231 ? 59.864 2.719 52.931 1.00 37.98 258 LEU A N 1
ATOM 1810 C CA . LEU A 1 231 ? 59.560 2.787 51.503 1.00 36.19 258 LEU A CA 1
ATOM 1811 C C . LEU A 1 231 ? 60.667 2.201 50.622 1.00 37.91 258 LEU A C 1
ATOM 1812 O O . LEU A 1 231 ? 60.392 1.438 49.687 1.00 35.27 258 LEU A O 1
ATOM 1817 N N . GLN A 1 232 ? 61.914 2.564 50.926 1.00 37.51 259 GLN A N 1
ATOM 1818 C CA . GLN A 1 232 ? 63.076 2.120 50.155 1.00 41.75 259 GLN A CA 1
ATOM 1819 C C . GLN A 1 232 ? 63.207 0.615 49.973 1.00 43.46 259 GLN A C 1
ATOM 1820 O O . GLN A 1 232 ? 63.587 0.149 48.895 1.00 44.94 259 GLN A O 1
ATOM 1826 N N . GLU A 1 233 ? 62.891 -0.142 51.019 1.00 44.77 260 GLU A N 1
ATOM 1827 C CA . GLU A 1 233 ? 62.986 -1.602 50.970 1.00 46.27 260 GLU A CA 1
ATOM 1828 C C . GLU A 1 233 ? 61.760 -2.303 50.401 1.00 45.25 260 GLU A C 1
ATOM 1829 O O . GLU A 1 233 ? 61.759 -3.519 50.274 1.00 46.55 260 GLU A O 1
ATOM 1835 N N . SER A 1 234 ? 60.720 -1.554 50.056 1.00 44.90 261 SER A N 1
ATOM 1836 C CA . SER A 1 234 ? 59.508 -2.175 49.527 1.00 42.84 261 SER A CA 1
ATOM 1837 C C . SER A 1 234 ? 59.540 -2.371 48.022 1.00 40.97 261 SER A C 1
ATOM 1838 O O . SER A 1 234 ? 60.232 -1.652 47.301 1.00 43.04 261 SER A O 1
ATOM 1841 N N . THR A 1 235 ? 58.775 -3.354 47.561 1.00 36.99 262 THR A N 1
ATOM 1842 C CA . THR A 1 235 ? 58.678 -3.688 46.148 1.00 37.52 262 THR A CA 1
ATOM 1843 C C . THR A 1 235 ? 58.201 -2.509 45.295 1.00 35.44 262 THR A C 1
ATOM 1844 O O . THR A 1 235 ? 58.592 -2.374 44.138 1.00 38.04 262 THR A O 1
ATOM 1848 N N . LEU A 1 236 ? 57.338 -1.671 45.856 1.00 32.38 263 LEU A N 1
ATOM 1849 C CA . LEU A 1 236 ? 56.834 -0.513 45.130 1.00 33.35 263 LEU A CA 1
ATOM 1850 C C . LEU A 1 236 ? 58.012 0.374 44.699 1.00 31.80 263 LEU A C 1
ATOM 1851 O O . LEU A 1 236 ? 58.045 0.883 43.590 1.00 30.93 263 LEU A O 1
ATOM 1856 N N . TYR A 1 237 ? 58.975 0.533 45.595 1.00 32.35 264 TYR A N 1
ATOM 1857 C CA . TYR A 1 237 ? 60.165 1.341 45.357 1.00 36.23 264 TYR A CA 1
ATOM 1858 C C . TYR A 1 237 ? 61.139 0.594 44.442 1.00 39.63 264 TYR A C 1
ATOM 1859 O O . TYR A 1 237 ? 61.591 1.123 43.427 1.00 39.45 264 TYR A O 1
ATOM 1868 N N . THR A 1 238 ? 61.448 -0.640 44.839 1.00 40.31 265 THR A N 1
ATOM 1869 C CA . THR A 1 238 ? 62.361 -1.535 44.130 1.00 42.07 265 THR A CA 1
ATOM 1870 C C . THR A 1 238 ? 62.105 -1.675 42.629 1.00 43.37 265 THR A C 1
ATOM 1871 O O . THR A 1 238 ? 63.047 -1.671 41.842 1.00 45.02 265 THR A O 1
ATOM 1875 N N . GLN A 1 239 ? 60.840 -1.826 42.244 1.00 43.13 266 GLN A N 1
ATOM 1876 C CA . GLN A 1 239 ? 60.438 -1.970 40.843 1.00 43.56 266 GLN A CA 1
ATOM 1877 C C . GLN A 1 239 ? 59.968 -0.663 40.207 1.00 44.04 266 GLN A C 1
ATOM 1878 O O . GLN A 1 239 ? 59.708 -0.603 39.007 1.00 43.80 266 GLN A O 1
ATOM 1884 N N . ASP A 1 240 ? 59.851 0.367 41.037 1.00 42.75 267 ASP A N 1
ATOM 1885 C CA . ASP A 1 240 ? 59.439 1.701 40.621 1.00 43.03 267 ASP A CA 1
ATOM 1886 C C . ASP A 1 240 ? 58.126 1.857 39.889 1.00 39.74 267 ASP A C 1
ATOM 1887 O O . ASP A 1 240 ? 58.038 2.631 38.935 1.00 41.51 267 ASP A O 1
ATOM 1892 N N . ARG A 1 241 ? 57.091 1.180 40.365 1.00 39.07 268 ARG A N 1
ATOM 1893 C CA . ARG A 1 241 ? 55.772 1.281 39.748 1.00 37.14 268 ARG A CA 1
ATOM 1894 C C . ARG A 1 241 ? 55.197 2.692 39.787 1.00 35.20 268 ARG A C 1
ATOM 1895 O O . ARG A 1 241 ? 54.337 3.038 38.991 1.00 39.45 268 ARG A O 1
ATOM 1903 N N . LEU A 1 242 ? 55.705 3.514 40.694 1.00 34.17 269 LEU A N 1
ATOM 1904 C CA . LEU A 1 242 ? 55.214 4.882 40.821 1.00 33.82 269 LEU A CA 1
ATOM 1905 C C . LEU A 1 242 ? 56.231 5.947 40.417 1.00 32.31 269 LEU A C 1
ATOM 1906 O O . LEU A 1 242 ? 55.866 7.108 40.211 1.00 29.80 269 LEU A O 1
ATOM 1911 N N . GLY A 1 243 ? 57.494 5.541 40.301 1.00 31.32 270 GLY A N 1
ATOM 1912 C CA . GLY A 1 243 ? 58.555 6.465 39.937 1.00 32.69 270 GLY A CA 1
ATOM 1913 C C . GLY A 1 243 ? 59.189 7.076 41.178 1.00 35.57 270 GLY A C 1
ATOM 1914 O O . GLY A 1 243 ? 59.946 8.053 41.085 1.00 32.85 270 GLY A O 1
ATOM 1915 N N . LEU A 1 244 ? 58.886 6.489 42.340 1.00 35.91 271 LEU A N 1
ATOM 1916 C CA . LEU A 1 244 ? 59.387 6.975 43.629 1.00 35.39 271 LEU A CA 1
ATOM 1917 C C . LEU A 1 244 ? 60.898 6.905 43.814 1.00 35.53 271 LEU A C 1
ATOM 1918 O O . LEU A 1 244 ? 61.474 7.744 44.508 1.00 30.15 271 LEU A O 1
ATOM 1923 N N . LYS A 1 245 ? 61.533 5.896 43.217 1.00 37.02 272 LYS A N 1
ATOM 1924 C CA . LYS A 1 245 ? 62.983 5.738 43.325 1.00 40.04 272 LYS A CA 1
ATOM 1925 C C . LYS A 1 245 ? 63.651 6.837 42.497 1.00 38.29 272 LYS A C 1
ATOM 1926 O O . LYS A 1 245 ? 64.593 7.486 42.943 1.00 36.89 272 LYS A O 1
ATOM 1932 N N . ALA A 1 246 ? 63.145 7.035 41.287 1.00 38.70 273 ALA A N 1
ATOM 1933 C CA . ALA A 1 246 ? 63.670 8.058 40.394 1.00 39.27 273 ALA A CA 1
ATOM 1934 C C . ALA A 1 246 ? 63.538 9.425 41.068 1.00 38.60 273 ALA A C 1
ATOM 1935 O O . ALA A 1 246 ? 64.509 10.182 41.153 1.00 36.68 273 ALA A O 1
ATOM 1937 N N . MET A 1 247 ? 62.333 9.726 41.552 1.00 35.73 274 MET A N 1
ATOM 1938 C CA . MET A 1 247 ? 62.063 10.995 42.221 1.00 34.53 274 MET A CA 1
ATOM 1939 C C . MET A 1 247 ? 62.992 11.182 43.416 1.00 34.40 274 MET A C 1
ATOM 1940 O O . MET A 1 247 ? 63.513 12.268 43.646 1.00 34.41 274 MET A O 1
ATOM 1945 N N . ASP A 1 248 ? 63.197 10.119 44.181 1.00 35.81 275 ASP A N 1
ATOM 1946 C CA . ASP A 1 248 ? 64.071 10.198 45.346 1.00 37.79 275 ASP A CA 1
ATOM 1947 C C . ASP A 1 248 ? 65.499 10.518 44.897 1.00 39.64 275 ASP A C 1
ATOM 1948 O O . ASP A 1 248 ? 66.213 11.284 45.545 1.00 40.16 275 ASP A O 1
ATOM 1953 N N . LYS A 1 249 ? 65.911 9.937 43.779 1.00 39.76 276 LYS A N 1
ATOM 1954 C CA . LYS A 1 249 ? 67.250 10.171 43.264 1.00 43.61 276 LYS A CA 1
ATOM 1955 C C . LYS A 1 249 ? 67.415 11.638 42.892 1.00 42.33 276 LYS A C 1
ATOM 1956 O O . LYS A 1 249 ? 68.464 12.232 43.132 1.00 44.43 276 LYS A O 1
ATOM 1962 N N . ALA A 1 250 ? 66.362 12.213 42.320 1.00 40.49 277 ALA A N 1
ATOM 1963 C CA . ALA A 1 250 ? 66.362 13.603 41.882 1.00 36.74 277 ALA A CA 1
ATOM 1964 C C . ALA A 1 250 ? 66.113 14.618 42.997 1.00 36.50 277 ALA A C 1
ATOM 1965 O O . ALA A 1 250 ? 66.100 15.825 42.750 1.00 33.82 277 ALA A O 1
ATOM 1967 N N . GLY A 1 251 ? 65.907 14.137 44.218 1.00 35.52 278 GLY A N 1
ATOM 1968 C CA . GLY A 1 251 ? 65.671 15.042 45.330 1.00 33.78 278 GLY A CA 1
ATOM 1969 C C . GLY A 1 251 ? 64.266 15.618 45.411 1.00 32.98 278 GLY A C 1
ATOM 1970 O O . GLY A 1 251 ? 64.063 16.664 46.025 1.00 31.06 278 GLY A O 1
ATOM 1971 N N . GLN A 1 252 ? 63.296 14.942 44.801 1.00 31.41 279 GLN A N 1
ATOM 1972 C CA . GLN A 1 252 ? 61.909 15.403 44.822 1.00 33.45 279 GLN A CA 1
ATOM 1973 C C . GLN A 1 252 ? 61.130 14.914 46.060 1.00 33.46 279 GLN A C 1
ATOM 1974 O O . GLN A 1 252 ? 60.012 15.367 46.307 1.00 31.50 279 GLN A O 1
ATOM 1980 N N . LEU A 1 253 ? 61.702 13.986 46.825 1.00 33.79 280 LEU A N 1
ATOM 1981 C CA . LEU A 1 253 ? 61.022 13.471 48.021 1.00 34.54 280 LEU A CA 1
ATOM 1982 C C . LEU A 1 253 ? 61.629 14.022 49.309 1.00 36.02 280 LEU A C 1
ATOM 1983 O O . LEU A 1 253 ? 62.835 13.924 49.530 1.00 37.17 280 LEU A O 1
ATOM 1988 N N . VAL A 1 254 ? 60.783 14.592 50.160 1.00 37.25 281 VAL A N 1
ATOM 1989 C CA . VAL A 1 254 ? 61.223 15.148 51.434 1.00 35.15 281 VAL A CA 1
ATOM 1990 C C . VAL A 1 254 ? 60.513 14.416 52.583 1.00 36.61 281 VAL A C 1
ATOM 1991 O O . VAL A 1 254 ? 59.281 14.346 52.617 1.00 34.50 281 VAL A O 1
ATOM 1995 N N . PHE A 1 255 ? 61.288 13.849 53.507 1.00 36.35 282 PHE A N 1
ATOM 1996 C CA . PHE A 1 255 ? 60.708 13.150 54.649 1.00 38.36 282 PHE A CA 1
ATOM 1997 C C . PHE A 1 255 ? 60.871 13.953 55.936 1.00 40.23 282 PHE A C 1
ATOM 1998 O O . PHE A 1 255 ? 61.971 14.042 56.483 1.00 42.39 282 PHE A O 1
ATOM 2006 N N . LEU A 1 256 ? 59.773 14.535 56.413 1.00 39.05 283 LEU A N 1
ATOM 2007 C CA . LEU A 1 256 ? 59.784 15.331 57.641 1.00 38.28 283 LEU A CA 1
ATOM 2008 C C . LEU A 1 256 ? 59.062 14.617 58.785 1.00 40.27 283 LEU A C 1
ATOM 2009 O O . LEU A 1 256 ? 58.103 13.861 58.568 1.00 38.60 283 LEU A O 1
ATOM 2014 N N . ALA A 1 257 ? 59.514 14.876 60.008 1.00 38.82 284 ALA A N 1
ATOM 2015 C CA . ALA A 1 257 ? 58.910 14.266 61.186 1.00 41.71 284 ALA A CA 1
ATOM 2016 C C . ALA A 1 257 ? 58.948 15.218 62.367 1.00 42.58 284 ALA A C 1
ATOM 2017 O O . ALA A 1 257 ? 59.723 16.170 62.380 1.00 44.86 284 ALA A O 1
ATOM 2019 N N . LEU A 1 258 ? 58.099 14.954 63.355 1.00 44.26 285 LEU A N 1
ATOM 2020 C CA . LEU A 1 258 ? 58.041 15.763 64.569 1.00 44.70 285 LEU A CA 1
ATOM 2021 C C . LEU A 1 258 ? 57.288 14.996 65.649 1.00 46.47 285 LEU A C 1
ATOM 2022 O O . LEU A 1 258 ? 56.439 14.146 65.354 1.00 43.64 285 LEU A O 1
ATOM 2027 N N . GLU A 1 259 ? 57.607 15.303 66.901 1.00 46.83 286 GLU A N 1
ATOM 2028 C CA . GLU A 1 259 ? 56.969 14.655 68.032 1.00 48.83 286 GLU A CA 1
ATOM 2029 C C . GLU A 1 259 ? 55.554 15.192 68.197 1.00 46.77 286 GLU A C 1
ATOM 2030 O O . GLU A 1 259 ? 55.272 16.352 67.881 1.00 43.75 286 GLU A O 1
ATOM 2036 N N . GLY A 1 260 ? 54.664 14.335 68.684 1.00 44.79 287 GLY A N 1
ATOM 2037 C CA . GLY A 1 260 ? 53.286 14.740 68.877 1.00 44.16 287 GLY A CA 1
ATOM 2038 C C . GLY A 1 260 ? 52.343 13.675 68.359 1.00 43.68 287 GLY A C 1
ATOM 2039 O O . GLY A 1 260 ? 52.780 12.717 67.721 1.00 42.75 287 GLY A O 1
ATOM 2040 N N . ASP A 1 261 ? 51.054 13.833 68.646 1.00 43.68 288 ASP A N 1
ATOM 2041 C CA . ASP A 1 261 ? 50.050 12.881 68.194 1.00 42.56 288 ASP A CA 1
ATOM 2042 C C . ASP A 1 261 ? 49.547 13.318 66.820 1.00 41.51 288 ASP A C 1
ATOM 2043 O O . ASP A 1 261 ? 50.016 14.316 66.267 1.00 42.19 288 ASP A O 1
ATOM 2048 N N . HIS A 1 262 ? 48.571 12.586 66.290 1.00 39.77 289 HIS A N 1
ATOM 2049 C CA . HIS A 1 262 ? 48.013 12.865 64.970 1.00 34.60 289 HIS A CA 1
ATOM 2050 C C . HIS A 1 262 ? 47.558 14.304 64.757 1.00 34.05 289 HIS A C 1
ATOM 2051 O O . HIS A 1 262 ? 46.729 14.826 65.496 1.00 31.55 289 HIS A O 1
ATOM 2058 N N . LEU A 1 263 ? 48.106 14.938 63.722 1.00 34.96 290 LEU A N 1
ATOM 2059 C CA . LEU A 1 263 ? 47.763 16.316 63.377 1.00 35.97 290 LEU A CA 1
ATOM 2060 C C . LEU A 1 263 ? 47.974 17.329 64.519 1.00 37.34 290 LEU A C 1
ATOM 2061 O O . LEU A 1 263 ? 47.300 18.352 64.587 1.00 35.72 290 LEU A O 1
ATOM 2066 N N . GLN A 1 264 ? 48.913 17.031 65.409 1.00 39.95 291 GLN A N 1
ATOM 2067 C CA . GLN A 1 264 ? 49.246 17.920 66.519 1.00 43.84 291 GLN A CA 1
ATOM 2068 C C . GLN A 1 264 ? 50.527 18.679 66.152 1.00 46.04 291 GLN A C 1
ATOM 2069 O O . GLN A 1 264 ? 51.634 18.144 66.276 1.00 43.78 291 GLN A O 1
ATOM 2075 N N . LEU A 1 265 ? 50.376 19.916 65.687 1.00 48.05 292 LEU A N 1
ATOM 2076 C CA . LEU A 1 265 ? 51.531 20.718 65.297 1.00 53.10 292 LEU A CA 1
ATOM 2077 C C . LEU A 1 265 ? 51.437 22.166 65.775 1.00 55.53 292 LEU A C 1
ATOM 2078 O O . LEU A 1 265 ? 50.346 22.724 65.896 1.00 55.96 292 LEU A O 1
ATOM 2083 N N . SER A 1 266 ? 52.590 22.772 66.037 1.00 57.99 293 SER A N 1
ATOM 2084 C CA . SER A 1 266 ? 52.648 24.155 66.509 1.00 59.77 293 SER A CA 1
ATOM 2085 C C . SER A 1 266 ? 52.777 25.163 65.375 1.00 61.36 293 SER A C 1
ATOM 2086 O O . SER A 1 266 ? 53.186 24.810 64.269 1.00 60.26 293 SER A O 1
ATOM 2089 N N . GLU A 1 267 ? 52.419 26.418 65.654 1.00 63.95 294 GLU A N 1
ATOM 2090 C CA . GLU A 1 267 ? 52.530 27.483 64.658 1.00 65.08 294 GLU A CA 1
ATOM 2091 C C . GLU A 1 267 ? 54.010 27.599 64.347 1.00 64.82 294 GLU A C 1
ATOM 2092 O O . GLU A 1 267 ? 54.410 27.811 63.204 1.00 65.04 294 GLU A O 1
ATOM 2098 N N . GLU A 1 268 ? 54.811 27.464 65.398 1.00 64.03 295 GLU A N 1
ATOM 2099 C CA . GLU A 1 268 ? 56.262 27.528 65.304 1.00 64.17 295 GLU A CA 1
ATOM 2100 C C . GLU A 1 268 ? 56.750 26.578 64.220 1.00 62.07 295 GLU A C 1
ATOM 2101 O O . GLU A 1 268 ? 57.494 26.970 63.321 1.00 61.56 295 GLU A O 1
ATOM 2107 N N . TRP A 1 269 ? 56.315 25.327 64.312 1.00 59.61 296 TRP A N 1
ATOM 2108 C CA . TRP A 1 269 ? 56.708 24.305 63.356 1.00 55.27 296 TRP A CA 1
ATOM 2109 C C . TRP A 1 269 ? 56.129 24.575 61.962 1.00 55.29 296 TRP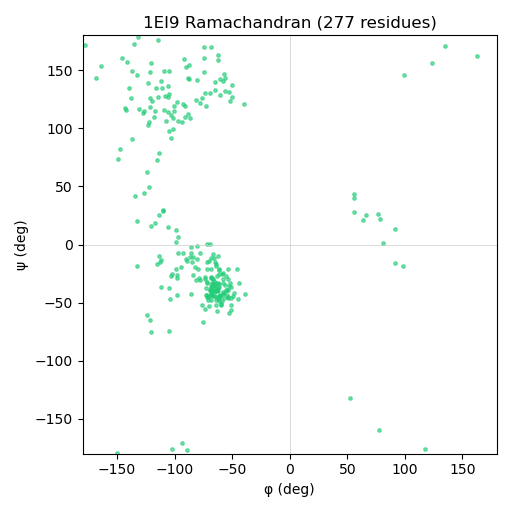 A C 1
ATOM 2110 O O . TRP A 1 269 ? 56.826 24.443 60.956 1.00 55.15 296 TRP A O 1
ATOM 2121 N N . PHE A 1 270 ? 54.859 24.964 61.907 1.00 53.17 297 PHE A N 1
ATOM 2122 C CA . PHE A 1 270 ? 54.190 25.244 60.638 1.00 53.82 297 PHE A CA 1
ATOM 2123 C C . PHE A 1 270 ? 54.831 26.398 59.870 1.00 55.43 297 PHE A C 1
ATOM 2124 O O . PHE A 1 270 ? 54.830 26.405 58.638 1.00 56.89 297 PHE A O 1
ATOM 2132 N N . TYR A 1 271 ? 55.365 27.379 60.593 1.00 55.91 298 TYR A N 1
ATOM 2133 C CA . TYR A 1 271 ? 56.011 28.525 59.956 1.00 54.79 298 TYR A CA 1
ATOM 2134 C C . TYR A 1 271 ? 57.443 28.195 59.549 1.00 53.21 298 TYR A C 1
ATOM 2135 O O . TYR A 1 271 ? 57.957 28.733 58.566 1.00 54.18 298 TYR A O 1
ATOM 2144 N N . ALA A 1 272 ? 58.074 27.303 60.307 1.00 50.54 299 ALA A N 1
ATOM 2145 C CA . ALA A 1 272 ? 59.463 26.914 60.070 1.00 50.55 299 ALA A CA 1
ATOM 2146 C C . ALA A 1 272 ? 59.734 25.741 59.118 1.00 51.41 299 ALA A C 1
ATOM 2147 O O . ALA A 1 272 ? 60.879 25.553 58.694 1.00 50.82 299 ALA A O 1
ATOM 2149 N N . HIS A 1 273 ? 58.712 24.952 58.784 1.00 50.60 300 HIS A N 1
ATOM 2150 C CA . HIS A 1 273 ? 58.926 23.808 57.904 1.00 49.10 300 HIS A CA 1
ATOM 2151 C C . HIS A 1 273 ? 57.946 23.616 56.748 1.00 49.08 300 HIS A C 1
ATOM 2152 O O . HIS A 1 273 ? 58.252 22.898 55.797 1.00 50.93 300 HIS A O 1
ATOM 2159 N N . ILE A 1 274 ? 56.773 24.233 56.813 1.00 47.18 301 ILE A N 1
ATOM 2160 C CA . ILE A 1 274 ? 55.800 24.059 55.740 1.00 45.00 301 ILE A CA 1
ATOM 2161 C C . ILE A 1 274 ? 55.689 25.254 54.802 1.00 44.66 301 ILE A C 1
ATOM 2162 O O . ILE A 1 274 ? 55.673 25.094 53.584 1.00 43.07 301 ILE A O 1
ATOM 2167 N N . ILE A 1 275 ? 55.596 26.447 55.381 1.00 46.30 302 ILE A N 1
ATOM 2168 C CA . ILE A 1 275 ? 55.495 27.683 54.615 1.00 44.42 302 ILE A CA 1
ATOM 2169 C C . ILE A 1 275 ? 56.560 27.760 53.512 1.00 44.52 302 ILE A C 1
ATOM 2170 O O . ILE A 1 275 ? 56.274 28.182 52.394 1.00 46.60 302 ILE A O 1
ATOM 2175 N N . PRO A 1 276 ? 57.802 27.354 53.816 1.00 43.19 303 PRO A N 1
ATOM 2176 C CA . PRO A 1 276 ? 58.864 27.402 52.807 1.00 44.94 303 PRO A CA 1
ATOM 2177 C C . PRO A 1 276 ? 58.515 26.683 51.505 1.00 47.47 303 PRO A C 1
ATOM 2178 O O . PRO A 1 276 ? 59.005 27.059 50.440 1.00 49.16 303 PRO A O 1
ATOM 2182 N N . PHE A 1 277 ? 57.674 25.651 51.593 1.00 46.22 304 PHE A N 1
ATOM 2183 C CA . PHE A 1 277 ? 57.272 24.887 50.414 1.00 45.18 304 PHE A CA 1
ATOM 2184 C C . PHE A 1 277 ? 56.112 25.519 49.667 1.00 47.47 304 PHE A C 1
ATOM 2185 O O . PHE A 1 277 ? 55.779 25.095 48.556 1.00 47.27 304 PHE A O 1
ATOM 2193 N N . LEU A 1 278 ? 55.491 26.525 50.276 1.00 49.62 305 LEU A N 1
ATOM 2194 C CA . LEU A 1 278 ? 54.356 27.195 49.657 1.00 49.97 305 LEU A CA 1
ATOM 2195 C C . LEU A 1 278 ? 54.725 28.539 49.052 1.00 51.24 305 LEU A C 1
ATOM 2196 O O . LEU A 1 278 ? 54.067 29.006 48.120 1.00 48.21 305 LEU A O 1
ATOM 2201 N N . GLU A 1 279 ? 55.778 29.158 49.577 1.00 53.78 306 GLU A N 1
ATOM 2202 C CA . GLU A 1 279 ? 56.217 30.458 49.081 1.00 59.07 306 GLU A CA 1
ATOM 2203 C C . GLU A 1 279 ? 56.945 30.353 47.752 1.00 62.44 306 GLU A C 1
ATOM 2204 O O . GLU A 1 279 ? 56.388 30.838 46.741 1.00 64.49 306 GLU A O 1
#

Solvent-accessible surface area: 12731 Å² total; per-residue (Å²): 145,105,108,75,30,44,13,0,0,0,4,4,5,65,38,34,3,7,80,60,108,169,34,10,14,35,12,56,99,34,0,53,142,102,11,114,74,11,55,9,44,14,2,62,4,36,192,66,101,182,73,1,45,79,23,5,64,126,58,27,0,36,52,3,1,84,52,0,20,113,60,1,54,152,24,111,133,0,78,168,2,1,4,0,1,0,11,14,3,0,0,0,1,0,0,0,0,6,0,65,21,80,78,3,59,17,35,21,0,0,0,6,0,0,7,0,14,0,21,0,8,58,72,163,32,79,10,117,112,31,146,126,16,30,125,66,10,93,53,82,21,88,34,13,13,73,168,64,49,2,85,133,48,0,64,5,0,14,21,6,1,1,74,124,24,83,58,0,70,105,88,0,47,0,0,0,44,0,2,5,39,124,56,84,58,146,58,20,52,142,18,0,61,62,7,131,72,2,0,0,0,22,0,91,82,14,56,68,10,23,7,42,43,0,0,76,1,3,15,19,90,75,50,46,14,149,90,47,31,64,2,74,117,21,73,14,24,79,111,23,56,0,0,0,89,41,2,47,171,68,41,35,16,31,60,36,39,22,138,14,35,36,65,110,56,63,102,128,32,4,69,56,72,2,10,78,41,2,133

Radius of gyration: 17.98 Å; Cα contacts (8 Å, |Δi|>4): 560; chains: 1; bounding box: 41×51×41 Å

Secondary structure (DSSP, 8-state):
-TTSS--EEEE--TT--S--TTTTHHHHHHHHHHSTT--EEE---SSSHHHHHHHHHHS-HHHHHHHHHHHHHS-GGGTT-EEEEEETTHHHHHHHHHHH--SSPEEEEEEES--TT-B-S-TT--STT-HHHHHHHHHTHHHHTSHHHHHH-TGGGGB--STTHHHHHHH-SSHHHHTTBTB--HHHHHHHHTSSEEEEEEETT-SSSSSGGGGGT-EEPTT-SS-EE-GGGSHHHHTTSSSHHHHHHTT-EEEEEESSSTT---HHHHHHHTGGGT-

InterPro domains:
  IPR002472 Palmitoyl protein thioesterase [PR00414] (26-48)
  IPR002472 Palmitoyl protein thioesterase [PR00414] (66-85)
  IPR002472 Palmitoyl protein thioesterase [PR00414] (106-122)
  IPR002472 Palmitoyl protein thioesterase [PR00414] (151-170)
  IPR002472 Palmitoyl protein thioesterase [PR00414] (185-204)
  IPR002472 Palmitoyl protein thioesterase [PR00414] (237-255)
  IPR002472 Palmitoyl protein thioesterase [PR00414] (282-300)
  IPR029058 Alpha/Beta hydrolase fold [G3DSA:3.40.50.1820] (22-306)
  IPR029058 Alpha/Beta hydrolase fold [SSF53474] (28-305)